Protein AF-0000000080279616 (afdb_homodimer)

Radius of gyration: 19.41 Å; Cα contacts (8 Å, |Δi|>4): 690; chains: 2; bounding box: 42×59×52 Å

Organism: Amycolatopsis orientalis (NCBI:txid31958)

Foldseek 3Di:
DDEAAPDDLVDDDQLQVVLVRQLRHCLQVVNLVSNLVLADQFAWEPVAQADDPLHNHNPTQTGSVSVSVSCVVPSNQWDGKYWHFDDWDDDDQKIKTWTWIWTAGPPQKIWIWTWIWMFGADPVSHTRYIYIDTDPVVRVVRIDGHDD/DDEAAPDDLVDDDQLQVVLVRQLRHCLQVVNLVSNLVLADQFAWEPVAQADDPLHNHNPTQTGSVSVSVSCVVPSNQWDGKYWHFDDWDDDDQKIKTWTWIWTAGPPQKIWIWTWIWMFGADPVSHTRYIYIDTDPVVRVVRIDGHDD

Secondary structure (DSSP, 8-state):
--EEESS-TTS---HHHHHHHHHHHHHHTT-HHHHHTTEEEEEEEESSSSSBTTBTTSS-EEHHHHHHHHHHHTGGG-SEEEEEEEEEEEETTEEEEEEEEEEEETTTEEEEEEEEEEEEE-TTS-EEEEEEE--HHHHHTT-EE---/--EEESS-TTS---HHHHHHHHHHHHHHHT-HHHHHTTEEEEEEEESSSSSBTTBTTSS-EEHHHHHHHHHHHTGGG-SEEEEEEEEEEEETTEEEEEEEEEEEETTTEEEEEEEEEEEEE-TTS-EEEEEEE--HHHHHTT-EE---

Structure (mmCIF, N/CA/C/O backbone):
data_AF-0000000080279616-model_v1
#
loop_
_entity.id
_entity.type
_entity.pdbx_description
1 polymer 'Ketosteroid isomerase'
#
loop_
_atom_site.group_PDB
_atom_site.id
_atom_site.type_symbol
_atom_site.label_atom_id
_atom_site.label_alt_id
_atom_site.label_comp_id
_atom_site.label_asym_id
_atom_site.label_entity_id
_atom_site.label_seq_id
_atom_site.pdbx_PDB_ins_code
_atom_site.Cartn_x
_atom_site.Cartn_y
_atom_site.Cartn_z
_atom_site.occupancy
_atom_site.B_iso_or_equiv
_atom_site.auth_seq_id
_atom_site.auth_comp_id
_atom_site.auth_asym_id
_atom_site.auth_atom_id
_atom_site.pdbx_PDB_model_num
ATOM 1 N N . MET A 1 1 ? -2.129 -25.562 3.787 1 62.12 1 MET A N 1
ATOM 2 C CA . MET A 1 1 ? -1.466 -24.656 2.855 1 62.12 1 MET A CA 1
ATOM 3 C C . MET A 1 1 ? -2.457 -23.656 2.271 1 62.12 1 MET A C 1
ATOM 5 O O . MET A 1 1 ? -3.432 -24.047 1.627 1 62.12 1 MET A O 1
ATOM 9 N N . GLY A 1 2 ? -2.502 -22.5 2.785 1 89.25 2 GLY A N 1
ATOM 10 C CA . GLY A 1 2 ? -3.789 -21.828 2.658 1 89.25 2 GLY A CA 1
ATOM 11 C C . GLY A 1 2 ? -3.682 -20.312 2.684 1 89.25 2 GLY A C 1
ATOM 12 O O . GLY A 1 2 ? -2.625 -19.766 2.379 1 89.25 2 GLY A O 1
ATOM 13 N N . VAL A 1 3 ? -4.715 -19.797 2.52 1 97.88 3 VAL A N 1
ATOM 14 C CA . VAL A 1 3 ? -4.973 -18.359 2.65 1 97.88 3 VAL A CA 1
ATOM 15 C C . VAL A 1 3 ? -5.492 -18.062 4.055 1 97.88 3 VAL A C 1
ATOM 17 O O . VAL A 1 3 ? -6.586 -18.5 4.426 1 97.88 3 VAL A O 1
ATOM 20 N N . ASP A 1 4 ? -4.621 -17.406 4.852 1 98.31 4 ASP A N 1
ATOM 21 C CA . ASP A 1 4 ? -4.988 -16.938 6.188 1 98.31 4 ASP A CA 1
ATOM 22 C C . ASP A 1 4 ? -5.137 -15.422 6.223 1 98.31 4 ASP A C 1
ATOM 24 O O . ASP A 1 4 ? -4.16 -14.695 6.039 1 98.31 4 ASP A O 1
ATOM 28 N N . VAL A 1 5 ? -6.348 -14.953 6.457 1 98.38 5 VAL A N 1
ATOM 29 C CA . VAL A 1 5 ? -6.586 -13.516 6.41 1 98.38 5 VAL A CA 1
ATOM 30 C C . VAL A 1 5 ? -7.121 -13.031 7.758 1 98.38 5 VAL A C 1
ATOM 32 O O . VAL A 1 5 ? -7.734 -13.797 8.5 1 98.38 5 VAL A O 1
ATOM 35 N N . CYS A 1 6 ? -6.949 -11.766 8.031 1 98.25 6 CYS A N 1
ATOM 36 C CA . CYS A 1 6 ? -7.316 -11.172 9.312 1 98.25 6 CYS A CA 1
ATOM 37 C C . CYS A 1 6 ? -8.797 -10.805 9.344 1 98.25 6 CYS A C 1
ATOM 39 O O . CYS A 1 6 ? -9.273 -10.188 10.297 1 98.25 6 CYS A O 1
ATOM 41 N N . TRP A 1 7 ? -9.57 -11.062 8.312 1 96.94 7 TRP A N 1
ATOM 42 C CA . TRP A 1 7 ? -11.008 -10.836 8.25 1 96.94 7 TRP A CA 1
ATOM 43 C C . TRP A 1 7 ? -11.758 -12.133 7.988 1 96.94 7 TRP A C 1
ATOM 45 O O . TRP A 1 7 ? -11.148 -13.172 7.719 1 96.94 7 TRP A O 1
ATOM 55 N N . ASP A 1 8 ? -13.016 -12.125 8.188 1 96.94 8 ASP A N 1
ATOM 56 C CA . ASP A 1 8 ? -13.859 -13.258 7.832 1 96.94 8 ASP A CA 1
ATOM 57 C C . ASP A 1 8 ? -14.344 -13.156 6.387 1 96.94 8 ASP A C 1
ATOM 59 O O . ASP A 1 8 ? -15.227 -12.352 6.078 1 96.94 8 ASP A O 1
ATOM 63 N N . PRO A 1 9 ? -13.742 -13.969 5.523 1 95.38 9 PRO A N 1
ATOM 64 C CA . PRO A 1 9 ? -14.086 -13.828 4.105 1 95.38 9 PRO A CA 1
ATOM 65 C C . PRO A 1 9 ? -15.523 -14.258 3.805 1 95.38 9 PRO A C 1
ATOM 67 O O . PRO A 1 9 ? -16.031 -14 2.711 1 95.38 9 PRO A O 1
ATOM 70 N N . ALA A 1 10 ? -16.156 -14.844 4.703 1 95.12 10 ALA A N 1
ATOM 71 C CA . ALA A 1 10 ? -17.516 -15.344 4.488 1 95.12 10 ALA A CA 1
ATOM 72 C C . ALA A 1 10 ? -18.547 -14.242 4.707 1 95.12 10 ALA A C 1
ATOM 74 O O . ALA A 1 10 ? -19.703 -14.391 4.328 1 95.12 10 ALA A O 1
ATOM 75 N N . VAL A 1 11 ? -18.172 -13.203 5.355 1 95.19 11 VAL A N 1
ATOM 76 C CA . VAL A 1 11 ? -19.078 -12.078 5.582 1 95.19 11 VAL A CA 1
ATOM 77 C C . VAL A 1 11 ? -18.891 -11.031 4.488 1 95.19 11 VAL A C 1
ATOM 79 O O . VAL A 1 11 ? -17.844 -10.984 3.834 1 95.19 11 VAL A O 1
ATOM 82 N N . THR A 1 12 ? -19.922 -10.234 4.293 1 94.69 12 THR A N 1
ATOM 83 C CA . THR A 1 12 ? -19.859 -9.227 3.238 1 94.69 12 THR A CA 1
ATOM 84 C C . THR A 1 12 ? -18.656 -8.305 3.436 1 94.69 12 THR A C 1
ATOM 86 O O . THR A 1 12 ? -18.5 -7.719 4.508 1 94.69 12 THR A O 1
ATOM 89 N N . GLN A 1 13 ? -17.828 -8.25 2.393 1 96.38 13 GLN A N 1
ATOM 90 C CA . GLN A 1 13 ? -16.625 -7.43 2.412 1 96.38 13 GLN A CA 1
ATOM 91 C C . GLN A 1 13 ? -16.656 -6.383 1.304 1 96.38 13 GLN A C 1
ATOM 93 O O . GLN A 1 13 ? -17.391 -6.523 0.325 1 96.38 13 GLN A O 1
ATOM 98 N N . PRO A 1 14 ? -15.852 -5.332 1.549 1 96.44 14 PRO A N 1
ATOM 99 C CA . PRO A 1 14 ? -15.664 -4.449 0.395 1 96.44 14 PRO A CA 1
ATOM 100 C C . PRO A 1 14 ? -15.242 -5.207 -0.863 1 96.44 14 PRO A C 1
ATOM 102 O O . PRO A 1 14 ? -14.477 -6.172 -0.782 1 96.44 14 PRO A O 1
ATOM 105 N N . PRO A 1 15 ? -15.68 -4.816 -2.006 1 97.5 15 PRO A N 1
ATOM 106 C CA . PRO A 1 15 ? -15.438 -5.57 -3.238 1 97.5 15 PRO A CA 1
ATOM 107 C C . PRO A 1 15 ? -13.961 -5.824 -3.494 1 97.5 15 PRO A C 1
ATOM 109 O O . PRO A 1 15 ? -13.578 -6.922 -3.908 1 97.5 15 PRO A O 1
ATOM 112 N N . ALA A 1 16 ? -13.133 -4.852 -3.256 1 98.5 16 ALA A N 1
ATOM 113 C CA . ALA A 1 16 ? -11.703 -5.023 -3.512 1 98.5 16 ALA A CA 1
ATOM 114 C C . ALA A 1 16 ? -11.109 -6.086 -2.59 1 98.5 16 ALA A C 1
ATOM 116 O O . ALA A 1 16 ? -10.242 -6.859 -3.006 1 98.5 16 ALA A O 1
ATOM 117 N N . ARG A 1 17 ? -11.5 -6.094 -1.314 1 98.38 17 ARG A N 1
ATOM 118 C CA . ARG A 1 17 ? -11.023 -7.105 -0.379 1 98.38 17 ARG A CA 1
ATOM 119 C C . ARG A 1 17 ? -11.5 -8.492 -0.785 1 98.38 17 ARG A C 1
ATOM 121 O O . ARG A 1 17 ? -10.75 -9.469 -0.669 1 98.38 17 ARG A O 1
ATOM 128 N N . GLN A 1 18 ? -12.672 -8.57 -1.249 1 97.69 18 GLN A N 1
ATOM 129 C CA . GLN A 1 18 ? -13.195 -9.844 -1.73 1 97.69 18 GLN A CA 1
ATOM 130 C C . GLN A 1 18 ? -12.422 -10.328 -2.953 1 97.69 18 GLN A C 1
ATOM 132 O O . GLN A 1 18 ? -12.094 -11.516 -3.055 1 97.69 18 GLN A O 1
ATOM 137 N N . ALA A 1 19 ? -12.195 -9.438 -3.859 1 98.44 19 ALA A N 1
ATOM 138 C CA . ALA A 1 19 ? -11.422 -9.789 -5.051 1 98.44 19 ALA A CA 1
ATOM 139 C C . ALA A 1 19 ? -10.023 -10.266 -4.676 1 98.44 19 ALA A C 1
ATOM 141 O O . ALA A 1 19 ? -9.516 -11.227 -5.258 1 98.44 19 ALA A O 1
ATOM 142 N N . ALA A 1 20 ? -9.406 -9.594 -3.738 1 98.69 20 ALA A N 1
ATOM 143 C CA . ALA A 1 20 ? -8.078 -10 -3.271 1 98.69 20 ALA A CA 1
ATOM 144 C C . ALA A 1 20 ? -8.102 -11.422 -2.717 1 98.69 20 ALA A C 1
ATOM 146 O O . ALA A 1 20 ? -7.227 -12.227 -3.025 1 98.69 20 ALA A O 1
ATOM 147 N N . TYR A 1 21 ? -9.102 -11.703 -1.92 1 98.69 21 TYR A N 1
ATOM 148 C CA . TYR A 1 21 ? -9.234 -13.039 -1.343 1 98.69 21 TYR A CA 1
ATOM 149 C C . TYR A 1 21 ? -9.383 -14.086 -2.434 1 98.69 21 TYR A C 1
ATOM 151 O O . TYR A 1 21 ? -8.734 -15.133 -2.387 1 98.69 21 TYR A O 1
ATOM 159 N N . ARG A 1 22 ? -10.203 -13.805 -3.387 1 98.25 22 ARG A N 1
ATOM 160 C CA . ARG A 1 22 ? -10.391 -14.742 -4.492 1 98.25 22 ARG A CA 1
ATOM 161 C C . ARG A 1 22 ? -9.102 -14.938 -5.273 1 98.25 22 ARG A C 1
ATOM 163 O O . ARG A 1 22 ? -8.805 -16.047 -5.73 1 98.25 22 ARG A O 1
ATOM 170 N N . SER A 1 23 ? -8.375 -13.891 -5.434 1 98.81 23 SER A N 1
ATOM 171 C CA . SER A 1 23 ? -7.102 -13.969 -6.133 1 98.81 23 SER A CA 1
ATOM 172 C C . SER A 1 23 ? -6.125 -14.883 -5.406 1 98.81 23 SER A C 1
ATOM 174 O O . SER A 1 23 ? -5.559 -15.805 -6.012 1 98.81 23 SER A O 1
ATOM 176 N N . MET A 1 24 ? -5.961 -14.633 -4.141 1 98.81 24 MET A N 1
ATOM 177 C CA . MET A 1 24 ? -5.043 -15.445 -3.348 1 98.81 24 MET A CA 1
ATOM 178 C C . MET A 1 24 ? -5.484 -16.906 -3.33 1 98.81 24 MET A C 1
ATOM 180 O O . MET A 1 24 ? -4.652 -17.812 -3.406 1 98.81 24 MET A O 1
ATOM 184 N N . THR A 1 25 ? -6.77 -17.125 -3.279 1 98.62 25 THR A N 1
ATOM 185 C CA . THR A 1 25 ? -7.316 -18.484 -3.244 1 98.62 25 THR A CA 1
ATOM 186 C C . THR A 1 25 ? -7.043 -19.219 -4.559 1 98.62 25 THR A C 1
ATOM 188 O O . THR A 1 25 ? -6.637 -20.375 -4.555 1 98.62 25 THR A O 1
ATOM 191 N N . ALA A 1 26 ? -7.254 -18.547 -5.652 1 98.62 26 ALA A N 1
ATOM 192 C CA . ALA A 1 26 ? -6.996 -19.156 -6.957 1 98.62 26 ALA A CA 1
ATOM 193 C C . ALA A 1 26 ? -5.523 -19.5 -7.113 1 98.62 26 ALA A C 1
ATOM 195 O O . ALA A 1 26 ? -5.188 -20.578 -7.633 1 98.62 26 ALA A O 1
ATOM 196 N N . VAL A 1 27 ? -4.621 -18.672 -6.695 1 98.69 27 VAL A N 1
ATOM 197 C CA . VAL A 1 27 ? -3.186 -18.906 -6.773 1 98.69 27 VAL A CA 1
ATOM 198 C C . VAL A 1 27 ? -2.816 -20.125 -5.922 1 98.69 27 VAL A C 1
ATOM 200 O O . VAL A 1 27 ? -2.074 -21 -6.367 1 98.69 27 VAL A O 1
ATOM 203 N N . THR A 1 28 ? -3.324 -20.156 -4.727 1 98.25 28 THR A N 1
ATOM 204 C CA . THR A 1 28 ? -3.029 -21.25 -3.807 1 98.25 28 THR A CA 1
ATOM 205 C C . THR A 1 28 ? -3.525 -22.578 -4.367 1 98.25 28 THR A C 1
ATOM 207 O O . THR A 1 28 ? -2.891 -23.625 -4.172 1 98.25 28 THR A O 1
ATOM 210 N N . ALA A 1 29 ? -4.609 -22.516 -5.098 1 97.5 29 ALA A N 1
ATOM 211 C CA . ALA A 1 29 ? -5.191 -23.703 -5.703 1 97.5 29 ALA A CA 1
ATOM 212 C C . ALA A 1 29 ? -4.457 -24.094 -6.984 1 97.5 29 ALA A C 1
ATOM 214 O O . ALA A 1 29 ? -4.715 -25.141 -7.566 1 97.5 29 ALA A O 1
ATOM 215 N N . GLY A 1 30 ? -3.645 -23.234 -7.445 1 97.38 30 GLY A N 1
ATOM 216 C CA . GLY A 1 30 ? -2.971 -23.453 -8.719 1 97.38 30 GLY A CA 1
ATOM 217 C C . GLY A 1 30 ? -3.906 -23.375 -9.906 1 97.38 30 GLY A C 1
ATOM 218 O O . GLY A 1 30 ? -3.689 -24.031 -10.922 1 97.38 30 GLY A O 1
ATOM 219 N N . ASP A 1 31 ? -4.934 -22.625 -9.781 1 98 31 ASP A N 1
ATOM 220 C CA . ASP A 1 31 ? -5.969 -22.531 -10.805 1 98 31 ASP A CA 1
ATOM 221 C C . ASP A 1 31 ? -5.785 -21.281 -11.664 1 98 31 ASP A C 1
ATOM 223 O O . ASP A 1 31 ? -6.43 -20.266 -11.422 1 98 31 ASP A O 1
ATOM 227 N N . LYS A 1 32 ? -5.031 -21.438 -12.719 1 98.62 32 LYS A N 1
ATOM 228 C CA . LYS A 1 32 ? -4.707 -20.297 -13.586 1 98.62 32 LYS A CA 1
ATOM 229 C C . LYS A 1 32 ? -5.961 -19.719 -14.219 1 98.62 32 LYS A C 1
ATOM 231 O O . LYS A 1 32 ? -6.117 -18.5 -14.281 1 98.62 32 LYS A O 1
ATOM 236 N N . THR A 1 33 ? -6.809 -20.547 -14.688 1 98.69 33 THR A N 1
ATOM 237 C CA . THR A 1 33 ? -8.016 -20.078 -15.359 1 98.69 33 THR A CA 1
ATOM 238 C C . THR A 1 33 ? -8.867 -19.234 -14.43 1 98.69 33 THR A C 1
ATOM 240 O O . THR A 1 33 ? -9.258 -18.109 -14.789 1 98.69 33 THR A O 1
ATOM 243 N N . ALA A 1 34 ? -9.109 -19.734 -13.273 1 98.56 34 ALA A N 1
ATOM 244 C CA . ALA A 1 34 ? -9.898 -18.984 -12.297 1 98.56 34 ALA A CA 1
ATOM 245 C C . ALA A 1 34 ? -9.227 -17.656 -11.961 1 98.56 34 ALA A C 1
ATOM 247 O O . ALA A 1 34 ? -9.906 -16.641 -11.789 1 98.56 34 ALA A O 1
ATOM 248 N N . TRP A 1 35 ? -7.895 -17.672 -11.844 1 98.75 35 TRP A N 1
ATOM 249 C CA . TRP A 1 35 ? -7.172 -16.453 -11.508 1 98.75 35 TRP A CA 1
ATOM 250 C C . TRP A 1 35 ? -7.305 -15.414 -12.625 1 98.75 35 TRP A C 1
ATOM 252 O O . TRP A 1 35 ? -7.605 -14.242 -12.359 1 98.75 35 TRP A O 1
ATOM 262 N N . LEU A 1 36 ? -7.137 -15.844 -13.867 1 98.81 36 LEU A N 1
ATOM 263 C CA . LEU A 1 36 ? -7.195 -14.93 -15.008 1 98.81 36 LEU A CA 1
ATOM 264 C C . LEU A 1 36 ? -8.586 -14.328 -15.141 1 98.81 36 LEU A C 1
ATOM 266 O O . LEU A 1 36 ? -8.727 -13.156 -15.508 1 98.81 36 LEU A O 1
ATOM 270 N N . GLU A 1 37 ? -9.586 -15.031 -14.812 1 98.5 37 GLU A N 1
ATOM 271 C CA . GLU A 1 37 ? -10.969 -14.602 -14.969 1 98.5 37 GLU A CA 1
ATOM 272 C C . GLU A 1 37 ? -11.312 -13.477 -13.992 1 98.5 37 GLU A C 1
ATOM 274 O O . GLU A 1 37 ? -12.312 -12.781 -14.164 1 98.5 37 GLU A O 1
ATOM 279 N N . LEU A 1 38 ? -10.523 -13.273 -13.008 1 98.81 38 LEU A N 1
ATOM 280 C CA . LEU A 1 38 ? -10.773 -12.227 -12.031 1 98.81 38 LEU A CA 1
ATOM 281 C C . LEU A 1 38 ? -10.375 -10.859 -12.586 1 98.81 38 LEU A C 1
ATOM 283 O O . LEU A 1 38 ? -10.758 -9.828 -12.039 1 98.81 38 LEU A O 1
ATOM 287 N N . PHE A 1 39 ? -9.594 -10.836 -13.664 1 98.88 39 PHE A N 1
ATOM 288 C CA . PHE A 1 39 ? -9.008 -9.594 -14.148 1 98.88 39 PHE A CA 1
ATOM 289 C C . PHE A 1 39 ? -9.797 -9.039 -15.328 1 98.88 39 PHE A C 1
ATOM 291 O O . PHE A 1 39 ? -10.258 -9.797 -16.172 1 98.88 39 PHE A O 1
ATOM 298 N N . ALA A 1 40 ? -9.883 -7.707 -15.336 1 98.75 40 ALA A N 1
ATOM 299 C CA . ALA A 1 40 ? -10.383 -7.02 -16.516 1 98.75 40 ALA A CA 1
ATOM 300 C C . ALA A 1 40 ? -9.445 -7.242 -17.703 1 98.75 40 ALA A C 1
ATOM 302 O O . ALA A 1 40 ? -8.266 -7.559 -17.531 1 98.75 40 ALA A O 1
ATOM 303 N N . GLY A 1 41 ? -9.945 -7.059 -18.906 1 97.81 41 GLY A N 1
ATOM 304 C CA . GLY A 1 41 ? -9.18 -7.32 -20.125 1 97.81 41 GLY A CA 1
ATOM 305 C C . GLY A 1 41 ? -7.961 -6.434 -20.266 1 97.81 41 GLY A C 1
ATOM 306 O O . GLY A 1 41 ? -6.988 -6.809 -20.922 1 97.81 41 GLY A O 1
ATOM 307 N N . ASP A 1 42 ? -7.996 -5.273 -19.672 1 97.62 42 ASP A N 1
ATOM 308 C CA . ASP A 1 42 ? -6.887 -4.336 -19.781 1 97.62 42 ASP A CA 1
ATOM 309 C C . ASP A 1 42 ? -6.176 -4.172 -18.438 1 97.62 42 ASP A C 1
ATOM 311 O O . ASP A 1 42 ? -5.547 -3.143 -18.188 1 97.62 42 ASP A O 1
ATOM 315 N N . ALA A 1 43 ? -6.371 -5.133 -17.531 1 98.81 43 ALA A N 1
ATOM 316 C CA . ALA A 1 43 ? -5.773 -5.062 -16.203 1 98.81 43 ALA A CA 1
ATOM 317 C C . ALA A 1 43 ? -4.25 -5.098 -16.281 1 98.81 43 ALA A C 1
ATOM 319 O O . ALA A 1 43 ? -3.684 -5.547 -17.281 1 98.81 43 ALA A O 1
ATOM 320 N N . VAL A 1 44 ? -3.584 -4.578 -15.273 1 98.81 44 VAL A N 1
ATOM 321 C CA . VAL A 1 44 ? -2.127 -4.586 -15.172 1 98.81 44 VAL A CA 1
ATOM 322 C C . VAL A 1 44 ? -1.706 -5.188 -13.828 1 98.81 44 VAL A C 1
ATOM 324 O O . VAL A 1 44 ? -2.26 -4.844 -12.781 1 98.81 44 VAL A O 1
ATOM 327 N N . VAL A 1 45 ? -0.748 -6.082 -13.875 1 98.88 45 VAL A N 1
ATOM 328 C CA . VAL A 1 45 ? -0.15 -6.672 -12.68 1 98.88 45 VAL A CA 1
ATOM 329 C C . VAL A 1 45 ? 1.308 -6.234 -12.562 1 98.88 45 VAL A C 1
ATOM 331 O O . VAL A 1 45 ? 2.08 -6.355 -13.516 1 98.88 45 VAL A O 1
ATOM 334 N N . GLU A 1 46 ? 1.655 -5.656 -11.492 1 98.81 46 GLU A N 1
ATOM 335 C CA . GLU A 1 46 ? 3.029 -5.324 -11.125 1 98.81 46 GLU A CA 1
ATOM 336 C C . GLU A 1 46 ? 3.463 -6.062 -9.867 1 98.81 46 GLU A C 1
ATOM 338 O O . GLU A 1 46 ? 3.037 -5.719 -8.758 1 98.81 46 GLU A O 1
ATOM 343 N N . ASP A 1 47 ? 4.352 -7.09 -10.062 1 98.25 47 ASP A N 1
ATOM 344 C CA . ASP A 1 47 ? 4.738 -7.945 -8.945 1 98.25 47 ASP A CA 1
ATOM 345 C C . ASP A 1 47 ? 6.188 -8.406 -9.086 1 98.25 47 ASP A C 1
ATOM 347 O O . ASP A 1 47 ? 6.465 -9.422 -9.734 1 98.25 47 ASP A O 1
ATOM 351 N N . PRO A 1 48 ? 7.133 -7.668 -8.375 1 98.06 48 PRO A N 1
ATOM 352 C CA . PRO A 1 48 ? 6.895 -6.434 -7.621 1 98.06 48 PRO A CA 1
ATOM 353 C C . PRO A 1 48 ? 6.738 -5.211 -8.523 1 98.06 48 PRO A C 1
ATOM 355 O O . PRO A 1 48 ? 6.973 -5.301 -9.734 1 98.06 48 PRO A O 1
ATOM 358 N N . VAL A 1 49 ? 6.273 -4.117 -7.945 1 98.56 49 VAL A N 1
ATOM 359 C CA . VAL A 1 49 ? 6.262 -2.822 -8.617 1 98.56 49 VAL A CA 1
ATOM 360 C C . VAL A 1 49 ? 7.672 -2.457 -9.062 1 98.56 49 VAL A C 1
ATOM 362 O O . VAL A 1 49 ? 8.633 -2.621 -8.305 1 98.56 49 VAL A O 1
ATOM 365 N N . GLY A 1 50 ? 7.762 -1.999 -10.297 1 97.25 50 GLY A N 1
ATOM 366 C CA . GLY A 1 50 ? 9.047 -1.579 -10.828 1 97.25 50 GLY A CA 1
ATOM 367 C C . GLY A 1 50 ? 9.828 -2.713 -11.469 1 97.25 50 GLY A C 1
ATOM 368 O O . GLY A 1 50 ? 9.273 -3.785 -11.727 1 97.25 50 GLY A O 1
ATOM 369 N N . ARG A 1 51 ? 11.102 -2.457 -11.852 1 95.56 51 ARG A N 1
ATOM 370 C CA . ARG A 1 51 ? 11.977 -3.451 -12.477 1 95.56 51 ARG A CA 1
ATOM 371 C C . ARG A 1 51 ? 12.336 -4.555 -11.492 1 95.56 51 ARG A C 1
ATOM 373 O O . ARG A 1 51 ? 12.602 -4.285 -10.32 1 95.56 51 ARG A O 1
ATOM 380 N N . SER A 1 52 ? 12.289 -5.758 -11.938 1 93.62 52 SER A N 1
ATOM 381 C CA . SER A 1 52 ? 12.703 -6.945 -11.203 1 93.62 52 SER A CA 1
ATOM 382 C C . SER A 1 52 ? 13.039 -8.094 -12.141 1 93.62 52 SER A C 1
ATOM 384 O O . SER A 1 52 ? 12.906 -7.965 -13.359 1 93.62 52 SER A O 1
ATOM 386 N N . MET A 1 53 ? 13.453 -9.195 -11.555 1 90.5 53 MET A N 1
ATOM 387 C CA . MET A 1 53 ? 13.703 -10.398 -12.352 1 90.5 53 MET A CA 1
ATOM 388 C C . MET A 1 53 ? 12.414 -10.906 -12.984 1 90.5 53 MET A C 1
ATOM 390 O O . MET A 1 53 ? 12.453 -11.664 -13.953 1 90.5 53 MET A O 1
ATOM 394 N N . PHE A 1 54 ? 11.258 -10.414 -12.453 1 92.44 54 PHE A N 1
ATOM 395 C CA . PHE A 1 54 ? 9.961 -10.875 -12.953 1 92.44 54 PHE A CA 1
ATOM 396 C C . PHE A 1 54 ? 9.398 -9.914 -13.984 1 92.44 54 PHE A C 1
ATOM 398 O O . PHE A 1 54 ? 8.422 -10.227 -14.664 1 92.44 54 PHE A O 1
ATOM 405 N N . ASP A 1 55 ? 9.977 -8.758 -14.039 1 94.62 55 ASP A N 1
ATOM 406 C CA . ASP A 1 55 ? 9.578 -7.684 -14.945 1 94.62 55 ASP A CA 1
ATOM 407 C C . ASP A 1 55 ? 10.773 -6.801 -15.297 1 94.62 55 ASP A C 1
ATOM 409 O O . ASP A 1 55 ? 10.945 -5.719 -14.727 1 94.62 55 ASP A O 1
ATOM 413 N N . GLU A 1 56 ? 11.5 -7.16 -16.234 1 93.81 56 GLU A N 1
ATOM 414 C CA . GLU A 1 56 ? 12.789 -6.559 -16.547 1 93.81 56 GLU A CA 1
ATOM 415 C C . GLU A 1 56 ? 12.633 -5.109 -17 1 93.81 56 GLU A C 1
ATOM 417 O O . GLU A 1 56 ? 13.523 -4.285 -16.781 1 93.81 56 GLU A O 1
ATOM 422 N N . GLU A 1 57 ? 11.508 -4.832 -17.562 1 94.75 57 GLU A N 1
ATOM 423 C CA . GLU A 1 57 ? 11.297 -3.475 -18.062 1 94.75 57 GLU A CA 1
ATOM 424 C C . GLU A 1 57 ? 10.578 -2.621 -17.016 1 94.75 57 GLU A C 1
ATOM 426 O O . GLU A 1 57 ? 10.516 -1.396 -17.141 1 94.75 57 GLU A O 1
ATOM 431 N N . GLY A 1 58 ? 9.992 -3.262 -16.062 1 96.19 58 GLY A N 1
ATOM 432 C CA . GLY A 1 58 ? 9.289 -2.559 -15 1 96.19 58 GLY A CA 1
ATOM 433 C C . GLY A 1 58 ? 8.008 -1.903 -15.461 1 96.19 58 GLY A C 1
ATOM 434 O O . GLY A 1 58 ? 7.582 -0.889 -14.898 1 96.19 58 GLY A O 1
ATOM 435 N N . LYS A 1 59 ? 7.426 -2.414 -16.484 1 96.12 59 LYS A N 1
ATOM 436 C CA . LYS A 1 59 ? 6.242 -1.787 -17.062 1 96.12 59 LYS A CA 1
ATOM 437 C C . LYS A 1 59 ? 4.969 -2.504 -16.625 1 96.12 59 LYS A C 1
ATOM 439 O O . LYS A 1 59 ? 3.861 -2.064 -16.938 1 96.12 59 LYS A O 1
ATOM 444 N N . GLY A 1 60 ? 5.117 -3.588 -15.945 1 98.44 60 GLY A N 1
ATOM 445 C CA . GLY A 1 60 ? 3.967 -4.379 -15.547 1 98.44 60 GLY A CA 1
ATOM 446 C C . GLY A 1 60 ? 3.527 -5.371 -16.609 1 98.44 60 GLY A C 1
ATOM 447 O O . GLY A 1 60 ? 4.055 -5.371 -17.719 1 98.44 60 GLY A O 1
ATOM 448 N N . HIS A 1 61 ? 2.686 -6.281 -16.188 1 98.75 61 HIS A N 1
ATOM 449 C CA . HIS A 1 61 ? 2.076 -7.277 -17.078 1 98.75 61 HIS A CA 1
ATOM 450 C C . HIS A 1 61 ? 0.666 -6.867 -17.469 1 98.75 61 HIS A C 1
ATOM 452 O O . HIS A 1 61 ? -0.246 -6.859 -16.641 1 98.75 61 HIS A O 1
ATOM 458 N N . HIS A 1 62 ? 0.49 -6.641 -18.766 1 98.62 62 HIS A N 1
ATOM 459 C CA . HIS A 1 62 ? -0.717 -5.969 -19.234 1 98.62 62 HIS A CA 1
ATOM 460 C C . HIS A 1 62 ? -1.665 -6.949 -19.922 1 98.62 62 HIS A C 1
ATOM 462 O O . HIS A 1 62 ? -1.247 -7.727 -20.781 1 98.62 62 HIS A O 1
ATOM 468 N N . GLY A 1 63 ? -2.898 -6.836 -19.547 1 98.5 63 GLY A N 1
ATOM 469 C CA . GLY A 1 63 ? -3.928 -7.641 -20.188 1 98.5 63 GLY A CA 1
ATOM 470 C C . GLY A 1 63 ? -3.811 -9.117 -19.875 1 98.5 63 GLY A C 1
ATOM 471 O O . GLY A 1 63 ? -2.875 -9.547 -19.203 1 98.5 63 GLY A O 1
ATOM 472 N N . HIS A 1 64 ? -4.785 -9.875 -20.375 1 98.38 64 HIS A N 1
ATOM 473 C CA . HIS A 1 64 ? -4.84 -11.305 -20.078 1 98.38 64 HIS A CA 1
ATOM 474 C C . HIS A 1 64 ? -3.598 -12.023 -20.594 1 98.38 64 HIS A C 1
ATOM 476 O O . HIS A 1 64 ? -3.062 -12.906 -19.938 1 98.38 64 HIS A O 1
ATOM 482 N N . ASP A 1 65 ? -3.15 -11.594 -21.734 1 98.31 65 ASP A N 1
ATOM 483 C CA . ASP A 1 65 ? -1.967 -12.25 -22.281 1 98.31 65 ASP A CA 1
ATOM 484 C C . ASP A 1 65 ? -0.746 -12.016 -21.391 1 98.31 65 ASP A C 1
ATOM 486 O O . ASP A 1 65 ? -0.014 -12.953 -21.078 1 98.31 65 ASP A O 1
ATOM 490 N N . GLY A 1 66 ? -0.505 -10.727 -21.047 1 98.44 66 GLY A N 1
ATOM 491 C CA . GLY A 1 66 ? 0.618 -10.414 -20.172 1 98.44 66 GLY A CA 1
ATOM 492 C C . GLY A 1 66 ? 0.524 -11.078 -18.812 1 98.44 66 GLY A C 1
ATOM 493 O O . GLY A 1 66 ? 1.516 -11.602 -18.312 1 98.44 66 GLY A O 1
ATOM 494 N N . ILE A 1 67 ? -0.617 -11.078 -18.266 1 98.81 67 ILE A N 1
ATOM 495 C CA . ILE A 1 67 ? -0.829 -11.648 -16.938 1 98.81 67 ILE A CA 1
ATOM 496 C C . ILE A 1 67 ? -0.698 -13.172 -17.016 1 98.81 67 ILE A C 1
ATOM 498 O O . ILE A 1 67 ? -0.128 -13.789 -16.109 1 98.81 67 ILE A O 1
ATOM 502 N N . SER A 1 68 ? -1.197 -13.758 -18.078 1 98.75 68 SER A N 1
ATOM 503 C CA . SER A 1 68 ? -1.027 -15.195 -18.312 1 98.75 68 SER A CA 1
ATOM 504 C C . SER A 1 68 ? 0.448 -15.562 -18.406 1 98.75 68 SER A C 1
ATOM 506 O O . SER A 1 68 ? 0.881 -16.562 -17.812 1 98.75 68 SER A O 1
ATOM 508 N N . ALA A 1 69 ? 1.16 -14.812 -19.156 1 98.38 69 ALA A N 1
ATOM 509 C CA . ALA A 1 69 ? 2.594 -15.07 -19.281 1 98.38 69 ALA A CA 1
ATOM 510 C C . ALA A 1 69 ? 3.293 -14.961 -17.922 1 98.38 69 ALA A C 1
ATOM 512 O O . ALA A 1 69 ? 4.191 -15.742 -17.625 1 98.38 69 ALA A O 1
ATOM 513 N N . PHE A 1 70 ? 2.914 -14 -17.172 1 98.5 70 PHE A N 1
ATOM 514 C CA . PHE A 1 70 ? 3.451 -13.844 -15.828 1 98.5 70 PHE A CA 1
ATOM 515 C C . PHE A 1 70 ? 3.166 -15.086 -14.992 1 98.5 70 PHE A C 1
ATOM 517 O O . PHE A 1 70 ? 4.047 -15.578 -14.289 1 98.5 70 PHE A O 1
ATOM 524 N N . TRP A 1 71 ? 1.967 -15.539 -15.008 1 98.62 71 TRP A N 1
ATOM 525 C CA . TRP A 1 71 ? 1.635 -16.781 -14.312 1 98.62 71 TRP A CA 1
ATOM 526 C C . TRP A 1 71 ? 2.588 -17.906 -14.711 1 98.62 71 TRP A C 1
ATOM 528 O O . TRP A 1 71 ? 3.17 -18.562 -13.844 1 98.62 71 TRP A O 1
ATOM 538 N N . ASP A 1 72 ? 2.768 -18.109 -15.992 1 98.38 72 ASP A N 1
ATOM 539 C CA . ASP A 1 72 ? 3.557 -19.219 -16.5 1 98.38 72 ASP A CA 1
ATOM 540 C C . ASP A 1 72 ? 5.012 -19.109 -16.047 1 98.38 72 ASP A C 1
ATOM 542 O O . ASP A 1 72 ? 5.641 -20.125 -15.703 1 98.38 72 ASP A O 1
ATOM 546 N N . LYS A 1 73 ? 5.496 -17.922 -15.984 1 96.81 73 LYS A N 1
ATOM 547 C CA . LYS A 1 73 ? 6.918 -17.719 -15.734 1 96.81 73 LYS A CA 1
ATOM 548 C C . LYS A 1 73 ? 7.203 -17.625 -14.242 1 96.81 73 LYS A C 1
ATOM 550 O O . LYS A 1 73 ? 8.352 -17.797 -13.812 1 96.81 73 LYS A O 1
ATOM 555 N N . THR A 1 74 ? 6.25 -17.312 -13.477 1 97.06 74 THR A N 1
ATOM 556 C CA . THR A 1 74 ? 6.5 -17 -12.07 1 97.06 74 THR A CA 1
ATOM 557 C C . THR A 1 74 ? 5.629 -17.875 -11.164 1 97.06 74 THR A C 1
ATOM 559 O O . THR A 1 74 ? 6.105 -18.859 -10.586 1 97.06 74 THR A O 1
ATOM 562 N N . ILE A 1 75 ? 4.328 -17.672 -11.188 1 97.62 75 ILE A N 1
ATOM 563 C CA . ILE A 1 75 ? 3.404 -18.328 -10.273 1 97.62 75 ILE A CA 1
ATOM 564 C C . ILE A 1 75 ? 3.395 -19.828 -10.547 1 97.62 75 ILE A C 1
ATOM 566 O O . ILE A 1 75 ? 3.432 -20.625 -9.617 1 97.62 75 ILE A O 1
ATOM 570 N N . GLY A 1 76 ? 3.379 -20.188 -11.766 1 96.94 76 GLY A N 1
ATOM 571 C CA . GLY A 1 76 ? 3.316 -21.594 -12.164 1 96.94 76 GLY A CA 1
ATOM 572 C C . GLY A 1 76 ? 4.566 -22.375 -11.797 1 96.94 76 GLY A C 1
ATOM 573 O O . GLY A 1 76 ? 4.562 -23.609 -11.82 1 96.94 76 GLY A O 1
ATOM 574 N N . CYS A 1 77 ? 5.617 -21.688 -11.461 1 95.69 77 CYS A N 1
ATOM 575 C CA . CYS A 1 77 ? 6.887 -22.328 -11.148 1 95.69 77 CYS A CA 1
ATOM 576 C C . CYS A 1 77 ? 7.004 -22.625 -9.656 1 95.69 77 CYS A C 1
ATOM 578 O O . CYS A 1 77 ? 7.918 -23.328 -9.227 1 95.69 77 CYS A O 1
ATOM 580 N N . VAL A 1 78 ? 6.148 -22.125 -8.875 1 96.62 78 VAL A N 1
ATOM 581 C CA . VAL A 1 78 ? 6.145 -22.297 -7.43 1 96.62 78 VAL A CA 1
ATOM 582 C C . VAL A 1 78 ? 5.32 -23.531 -7.051 1 96.62 78 VAL A C 1
ATOM 584 O O . VAL A 1 78 ? 4.238 -23.75 -7.605 1 96.62 78 VAL A O 1
ATOM 587 N N . GLU A 1 79 ? 5.793 -24.297 -6.133 1 95.69 79 GLU A N 1
ATOM 588 C CA . GLU A 1 79 ? 5.145 -25.547 -5.758 1 95.69 79 GLU A CA 1
ATOM 589 C C . GLU A 1 79 ? 3.967 -25.312 -4.82 1 95.69 79 GLU A C 1
ATOM 591 O O . GLU A 1 79 ? 2.936 -25.969 -4.93 1 95.69 79 GLU A O 1
ATOM 596 N N . ARG A 1 80 ? 4.25 -24.422 -3.906 1 95.94 80 ARG A N 1
ATOM 597 C CA . ARG A 1 80 ? 3.205 -24.141 -2.928 1 95.94 80 ARG A CA 1
ATOM 598 C C . ARG A 1 80 ? 3.24 -22.688 -2.494 1 95.94 80 ARG A C 1
ATOM 600 O O . ARG A 1 80 ? 4.316 -22.109 -2.287 1 95.94 80 ARG A O 1
ATOM 607 N N . PHE A 1 81 ? 2.055 -22.156 -2.365 1 97.88 81 PHE A N 1
ATOM 608 C CA . PHE A 1 81 ? 1.886 -20.828 -1.816 1 97.88 81 PHE A CA 1
ATOM 609 C C . PHE A 1 81 ? 1.144 -20.875 -0.486 1 97.88 81 PHE A C 1
ATOM 611 O O . PHE A 1 81 ? 0.19 -21.641 -0.33 1 97.88 81 PHE A O 1
ATOM 618 N N . GLN A 1 82 ? 1.571 -20.078 0.401 1 98.19 82 GLN A N 1
ATOM 619 C CA . GLN A 1 82 ? 0.804 -19.734 1.594 1 98.19 82 GLN A CA 1
ATOM 620 C C . GLN A 1 82 ? 0.742 -18.219 1.79 1 98.19 82 GLN A C 1
ATOM 622 O O . GLN A 1 82 ? 1.778 -17.547 1.869 1 98.19 82 GLN A O 1
ATOM 627 N N . PHE A 1 83 ? -0.488 -17.719 1.817 1 98.75 83 PHE A N 1
ATOM 628 C CA . PHE A 1 83 ? -0.696 -16.297 2.084 1 98.75 83 PHE A CA 1
ATOM 629 C C . PHE A 1 83 ? -1.125 -16.078 3.529 1 98.75 83 PHE A C 1
ATOM 631 O O . PHE A 1 83 ? -2.053 -16.719 4.016 1 98.75 83 PHE A O 1
ATOM 638 N N . THR A 1 84 ? -0.433 -15.211 4.238 1 98.81 84 THR A N 1
ATOM 639 C CA . THR A 1 84 ? -0.822 -14.742 5.562 1 98.81 84 THR A CA 1
ATOM 640 C C . THR A 1 84 ? -0.984 -13.227 5.578 1 98.81 84 THR A C 1
ATOM 642 O O . THR A 1 84 ? 0.005 -12.492 5.531 1 98.81 84 THR A O 1
ATOM 645 N N . ILE A 1 85 ? -2.244 -12.789 5.602 1 98.88 85 ILE A N 1
ATOM 646 C CA . ILE A 1 85 ? -2.529 -11.359 5.633 1 98.88 85 ILE A CA 1
ATOM 647 C C . ILE A 1 85 ? -2.84 -10.922 7.062 1 98.88 85 ILE A C 1
ATOM 649 O O . ILE A 1 85 ? -3.846 -11.344 7.641 1 98.88 85 ILE A O 1
ATOM 653 N N . ARG A 1 86 ? -2.037 -10.07 7.574 1 98.56 86 ARG A N 1
ATOM 654 C CA . ARG A 1 86 ? -2.146 -9.719 8.984 1 98.56 86 ARG A CA 1
ATOM 655 C C . ARG A 1 86 ? -2.918 -8.422 9.172 1 98.56 86 ARG A C 1
ATOM 657 O O . ARG A 1 86 ? -3.324 -8.086 10.289 1 98.56 86 ARG A O 1
ATOM 664 N N . ASP A 1 87 ? -3.014 -7.609 8.156 1 98.88 87 ASP A N 1
ATOM 665 C CA . ASP A 1 87 ? -3.785 -6.371 8.18 1 98.88 87 ASP A CA 1
ATOM 666 C C . ASP A 1 87 ? -4.324 -6.035 6.789 1 98.88 87 ASP A C 1
ATOM 668 O O . ASP A 1 87 ? -3.762 -6.461 5.777 1 98.88 87 ASP A O 1
ATOM 672 N N . SER A 1 88 ? -5.441 -5.383 6.73 1 98.88 88 SER A N 1
ATOM 673 C CA . SER A 1 88 ? -6.133 -5.047 5.492 1 98.88 88 SER A CA 1
ATOM 674 C C . SER A 1 88 ? -6.84 -3.697 5.598 1 98.88 88 SER A C 1
ATOM 676 O O . SER A 1 88 ? -7.543 -3.436 6.574 1 98.88 88 SER A O 1
ATOM 678 N N . HIS A 1 89 ? -6.59 -2.852 4.598 1 98.81 89 HIS A N 1
ATOM 679 C CA . HIS A 1 89 ? -7.172 -1.514 4.574 1 98.81 89 HIS A CA 1
ATOM 680 C C . HIS A 1 89 ? -7.91 -1.257 3.264 1 98.81 89 HIS A C 1
ATOM 682 O O . HIS A 1 89 ? -7.285 -0.983 2.236 1 98.81 89 HIS A O 1
ATOM 688 N N . ALA A 1 90 ? -9.203 -1.336 3.371 1 98.31 90 ALA A N 1
ATOM 689 C CA . ALA A 1 90 ? -10.031 -1.001 2.215 1 98.31 90 ALA A CA 1
ATOM 690 C C . ALA A 1 90 ? -10.281 0.502 2.133 1 98.31 90 ALA A C 1
ATOM 692 O O . ALA A 1 90 ? -10.594 1.141 3.141 1 98.31 90 ALA A O 1
ATOM 693 N N . ALA A 1 91 ? -10.07 1.072 0.938 1 97.75 91 ALA A N 1
ATOM 694 C CA . ALA A 1 91 ? -10.273 2.496 0.686 1 97.75 91 ALA A CA 1
ATOM 695 C C . ALA A 1 91 ? -10.727 2.74 -0.75 1 97.75 91 ALA A C 1
ATOM 697 O O . ALA A 1 91 ? -9.992 2.459 -1.698 1 97.75 91 ALA A O 1
ATOM 698 N N . GLY A 1 92 ? -11.914 3.287 -0.886 1 96.25 92 GLY A N 1
ATOM 699 C CA . GLY A 1 92 ? -12.469 3.416 -2.223 1 96.25 92 GLY A CA 1
ATOM 700 C C . GLY A 1 92 ? -12.656 2.082 -2.924 1 96.25 92 GLY A C 1
ATOM 701 O O . GLY A 1 92 ? -13.266 1.163 -2.369 1 96.25 92 GLY A O 1
ATOM 702 N N . ASP A 1 93 ? -12.219 2.068 -4.137 1 97.94 93 ASP A N 1
ATOM 703 C CA . ASP A 1 93 ? -12.32 0.845 -4.926 1 97.94 93 ASP A CA 1
ATOM 704 C C . ASP A 1 93 ? -11.047 0.01 -4.82 1 97.94 93 ASP A C 1
ATOM 706 O O . ASP A 1 93 ? -10.766 -0.817 -5.691 1 97.94 93 ASP A O 1
ATOM 710 N N . GLU A 1 94 ? -10.305 0.276 -3.773 1 98.81 94 GLU A N 1
ATOM 711 C CA . GLU A 1 94 ? -9.016 -0.396 -3.619 1 98.81 94 GLU A CA 1
ATOM 712 C C . GLU A 1 94 ? -8.883 -1.028 -2.236 1 98.81 94 GLU A C 1
ATOM 714 O O . GLU A 1 94 ? -9.672 -0.73 -1.335 1 98.81 94 GLU A O 1
ATOM 719 N N . VAL A 1 95 ? -7.953 -1.926 -2.092 1 98.88 95 VAL A N 1
ATOM 720 C CA . VAL A 1 95 ? -7.555 -2.477 -0.801 1 98.88 95 VAL A CA 1
ATOM 721 C C . VAL A 1 95 ? -6.039 -2.67 -0.765 1 98.88 95 VAL A C 1
ATOM 723 O O . VAL A 1 95 ? -5.438 -3.084 -1.758 1 98.88 95 VAL A O 1
ATOM 726 N N . ALA A 1 96 ? -5.441 -2.277 0.335 1 98.94 96 ALA A N 1
ATOM 727 C CA . ALA A 1 96 ? -4.047 -2.592 0.63 1 98.94 96 ALA A CA 1
ATOM 728 C C . ALA A 1 96 ? -3.945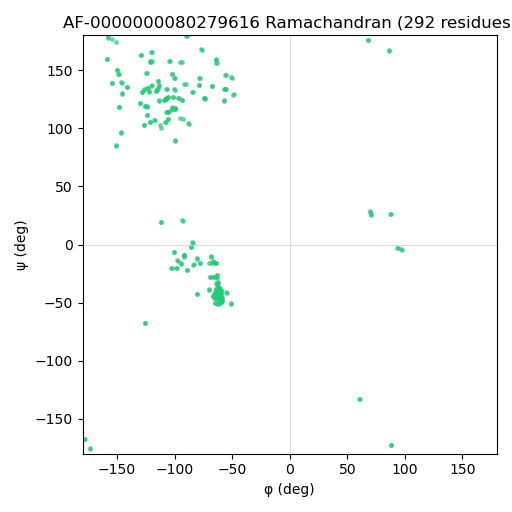 -3.668 1.708 1 98.94 96 ALA A C 1
ATOM 730 O O . ALA A 1 96 ? -4.336 -3.445 2.855 1 98.94 96 ALA A O 1
ATOM 731 N N . ASN A 1 97 ? -3.445 -4.812 1.351 1 98.94 97 ASN A N 1
ATOM 732 C CA . ASN A 1 97 ? -3.234 -5.93 2.268 1 98.94 97 ASN A CA 1
ATOM 733 C C . ASN A 1 97 ? -1.775 -6.027 2.705 1 98.94 97 ASN A C 1
ATOM 735 O O . ASN A 1 97 ? -0.867 -5.891 1.883 1 98.94 97 ASN A O 1
ATOM 739 N N . VAL A 1 98 ? -1.566 -6.199 3.984 1 98.94 98 VAL A N 1
ATOM 740 C CA . VAL A 1 98 ? -0.244 -6.352 4.582 1 98.94 98 VAL A CA 1
ATOM 741 C C . VAL A 1 98 ? -0.037 -7.797 5.023 1 98.94 98 VAL A C 1
ATOM 743 O O . VAL A 1 98 ? -0.842 -8.344 5.781 1 98.94 98 VAL A O 1
ATOM 746 N N . GLY A 1 99 ? 1.08 -8.367 4.512 1 98.81 99 GLY A N 1
ATOM 747 C CA . GLY A 1 99 ? 1.241 -9.758 4.926 1 98.81 99 GLY A CA 1
ATOM 748 C C . GLY A 1 99 ? 2.506 -10.398 4.387 1 98.81 99 GLY A C 1
ATOM 749 O O . GLY A 1 99 ? 3.451 -9.703 4.012 1 98.81 99 GLY A O 1
ATOM 750 N N . THR A 1 100 ? 2.527 -11.719 4.535 1 98.88 100 THR A N 1
ATOM 751 C CA . THR A 1 100 ? 3.635 -12.562 4.09 1 98.88 100 THR A CA 1
ATOM 752 C C . THR A 1 100 ? 3.146 -13.625 3.111 1 98.88 100 THR A C 1
ATOM 754 O O . THR A 1 100 ? 2.109 -14.25 3.334 1 98.88 100 THR A O 1
ATOM 757 N N . ILE A 1 101 ? 3.83 -13.758 2.037 1 98.75 101 ILE A N 1
ATOM 758 C CA . ILE A 1 101 ? 3.656 -14.883 1.133 1 98.75 101 ILE A CA 1
ATOM 759 C C . ILE A 1 101 ? 4.801 -15.883 1.324 1 98.75 101 ILE A C 1
ATOM 761 O O . 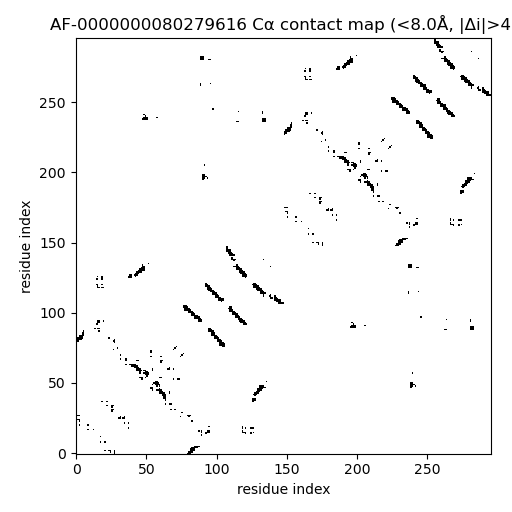ILE A 1 101 ? 5.965 -15.547 1.101 1 98.75 101 ILE A O 1
ATOM 765 N N . THR A 1 102 ? 4.5 -17.016 1.745 1 98.56 102 THR A N 1
ATOM 766 C CA . THR A 1 102 ? 5.465 -18.109 1.838 1 98.56 102 THR A CA 1
ATOM 767 C C . THR A 1 102 ? 5.379 -19.016 0.614 1 98.56 102 THR A C 1
ATOM 769 O O . THR A 1 102 ? 4.301 -19.516 0.279 1 98.56 102 THR A O 1
ATOM 772 N N . THR A 1 103 ? 6.484 -19.219 -0.012 1 98 103 THR A N 1
ATOM 773 C CA . THR A 1 103 ? 6.508 -20.031 -1.22 1 98 103 THR A CA 1
ATOM 774 C C . THR A 1 103 ? 7.492 -21.188 -1.07 1 98 103 THR A C 1
ATOM 776 O O . THR A 1 103 ? 8.586 -21.016 -0.533 1 98 103 THR A O 1
ATOM 779 N N . ASP A 1 104 ? 7.098 -22.344 -1.452 1 97.06 104 ASP A N 1
ATOM 780 C CA . ASP A 1 104 ? 7.996 -23.484 -1.653 1 97.06 104 ASP A CA 1
ATOM 781 C C . ASP A 1 104 ? 8.445 -23.578 -3.109 1 97.06 104 ASP A C 1
ATOM 783 O O . ASP A 1 104 ? 7.617 -23.656 -4.016 1 97.06 104 ASP A O 1
ATOM 787 N N . LEU A 1 105 ? 9.703 -23.578 -3.252 1 95.12 105 LEU A N 1
ATOM 788 C CA . LEU A 1 105 ? 10.281 -23.594 -4.586 1 95.12 105 LEU A CA 1
ATOM 789 C C . LEU A 1 105 ? 10.828 -24.984 -4.922 1 95.12 105 LEU A C 1
ATOM 791 O O . LEU A 1 105 ? 11.102 -25.781 -4.023 1 95.12 105 LEU A O 1
ATOM 795 N N . PRO A 1 106 ? 10.914 -25.156 -6.227 1 91.56 106 PRO A N 1
ATOM 796 C CA . PRO A 1 106 ? 11.594 -26.391 -6.59 1 91.56 106 PRO A CA 1
ATOM 797 C C . PRO A 1 106 ? 12.992 -26.516 -5.977 1 91.56 106 PRO A C 1
ATOM 799 O O . PRO A 1 106 ? 13.688 -25.5 -5.82 1 91.56 106 PRO A O 1
ATOM 802 N N . GLY A 1 107 ? 13.391 -27.734 -5.637 1 92.12 107 GLY A N 1
ATOM 803 C CA . GLY A 1 107 ? 14.695 -27.938 -5.027 1 92.12 107 GLY A CA 1
ATOM 804 C C . GLY A 1 107 ? 14.656 -27.922 -3.512 1 92.12 107 GLY A C 1
ATOM 805 O O . GLY A 1 107 ? 15.688 -28.078 -2.859 1 92.12 107 GLY A O 1
ATOM 806 N N . GLY A 1 108 ? 13.469 -27.672 -3 1 94.5 108 GLY A N 1
ATOM 807 C CA . GLY A 1 108 ? 13.289 -27.781 -1.562 1 94.5 108 GLY A CA 1
ATOM 808 C C . GLY A 1 108 ? 13.617 -26.516 -0.809 1 94.5 108 GLY A C 1
ATOM 809 O O . GLY A 1 108 ? 14.141 -26.562 0.306 1 94.5 108 GLY A O 1
ATOM 810 N N . TYR A 1 109 ? 13.492 -25.438 -1.464 1 96.19 109 TYR A N 1
ATOM 811 C CA . TYR A 1 109 ? 13.727 -24.172 -0.791 1 96.19 109 TYR A CA 1
ATOM 812 C C . TYR A 1 109 ? 12.406 -23.484 -0.438 1 96.19 109 TYR A C 1
ATOM 814 O O . TYR A 1 109 ? 11.422 -23.609 -1.168 1 96.19 109 TYR A O 1
ATOM 822 N N . ARG A 1 110 ? 12.461 -22.797 0.662 1 98.25 110 ARG A N 1
ATOM 823 C CA . ARG A 1 110 ? 11.336 -21.984 1.097 1 98.25 110 ARG A CA 1
ATOM 824 C C . ARG A 1 110 ? 11.742 -20.516 1.224 1 98.25 110 ARG A C 1
ATOM 826 O O . ARG A 1 110 ? 12.836 -20.203 1.707 1 98.25 110 ARG A O 1
ATOM 833 N N . VAL A 1 111 ? 10.875 -19.609 0.734 1 98.06 111 VAL A N 1
ATOM 834 C CA . VAL A 1 111 ? 11.117 -18.172 0.781 1 98.06 111 VAL A CA 1
ATOM 835 C C . VAL A 1 111 ? 9.914 -17.453 1.4 1 98.06 111 VAL A C 1
ATOM 837 O O . VAL A 1 111 ? 8.766 -17.766 1.064 1 98.06 111 VAL A O 1
ATOM 840 N N . ASP A 1 112 ? 10.109 -16.578 2.361 1 98.69 112 ASP A N 1
ATOM 841 C CA . ASP A 1 112 ? 9.086 -15.695 2.924 1 98.69 112 ASP A CA 1
ATOM 842 C C . ASP A 1 112 ? 9.203 -14.281 2.361 1 98.69 112 ASP A C 1
ATOM 844 O O . ASP A 1 112 ? 10.242 -13.625 2.523 1 98.69 112 ASP A O 1
ATOM 848 N N . THR A 1 113 ? 8.195 -13.867 1.699 1 98.62 113 THR A N 1
ATOM 849 C CA . THR A 1 113 ? 8.148 -12.523 1.141 1 98.62 113 THR A CA 1
ATOM 850 C C . THR A 1 113 ? 7.176 -11.648 1.919 1 98.62 113 THR A C 1
ATOM 852 O O . THR A 1 113 ? 5.957 -11.805 1.799 1 98.62 113 THR A O 1
ATOM 855 N N . ASP A 1 114 ? 7.668 -10.75 2.734 1 98.81 114 ASP A N 1
ATOM 856 C CA . ASP A 1 114 ? 6.848 -9.719 3.369 1 98.81 114 ASP A CA 1
ATOM 857 C C . ASP A 1 114 ? 6.551 -8.578 2.4 1 98.81 114 ASP A C 1
ATOM 859 O O . ASP A 1 114 ? 7.426 -8.156 1.645 1 98.81 114 ASP A O 1
ATOM 863 N N . GLY A 1 115 ? 5.277 -8.109 2.418 1 98.88 115 GLY A N 1
ATOM 864 C CA . GLY A 1 115 ? 5 -7.004 1.515 1 98.88 115 GLY A CA 1
ATOM 865 C C . GLY A 1 115 ? 3.609 -6.426 1.688 1 98.88 115 GLY A C 1
ATOM 866 O O . GLY A 1 115 ? 2.922 -6.727 2.668 1 98.88 115 GLY A O 1
ATOM 867 N N . VAL A 1 116 ? 3.281 -5.504 0.843 1 98.94 116 VAL A N 1
ATOM 868 C CA . VAL A 1 116 ? 1.971 -4.879 0.693 1 98.94 116 VAL A CA 1
ATOM 869 C C . VAL A 1 116 ? 1.401 -5.199 -0.688 1 98.94 116 VAL A C 1
ATOM 871 O O . VAL A 1 116 ? 2.092 -5.055 -1.699 1 98.94 116 VAL A O 1
ATOM 874 N N . PHE A 1 117 ? 0.161 -5.613 -0.754 1 98.94 117 PHE A N 1
ATOM 875 C CA . PHE A 1 117 ? -0.507 -6.023 -1.983 1 98.94 117 PHE A CA 1
ATOM 876 C C . PHE A 1 117 ? -1.781 -5.219 -2.203 1 98.94 117 PHE A C 1
ATOM 878 O O . PHE A 1 117 ? -2.764 -5.391 -1.479 1 98.94 117 PHE A O 1
ATOM 885 N N . VAL A 1 118 ? -1.766 -4.383 -3.203 1 98.94 118 VAL A N 1
ATOM 886 C CA . VAL A 1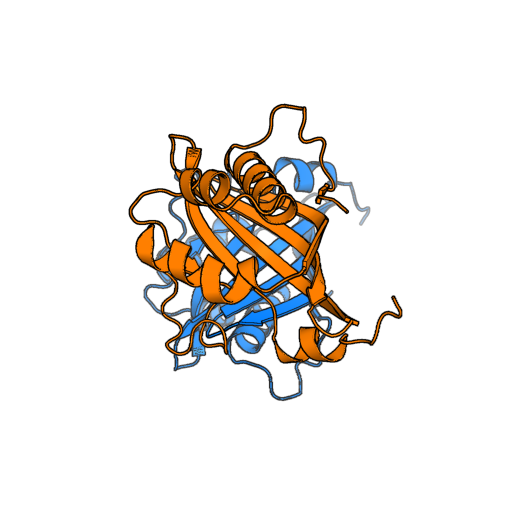 118 ? -2.863 -3.455 -3.455 1 98.94 118 VAL A CA 1
ATOM 887 C C . VAL A 1 118 ? -3.676 -3.932 -4.656 1 98.94 118 VAL A C 1
ATOM 889 O O . VAL A 1 118 ? -3.115 -4.227 -5.715 1 98.94 118 VAL A O 1
ATOM 892 N N . TYR A 1 119 ? -4.953 -4.055 -4.48 1 98.94 119 TYR A N 1
ATOM 893 C CA . TYR A 1 119 ? -5.887 -4.375 -5.555 1 98.94 119 TYR A CA 1
ATOM 894 C C . TYR A 1 119 ? -6.824 -3.205 -5.832 1 98.94 119 TYR A C 1
ATOM 896 O O . TYR A 1 119 ? -7.309 -2.555 -4.902 1 98.94 119 TYR A O 1
ATOM 904 N N . ARG A 1 120 ? -7.047 -2.924 -7.09 1 98.88 120 ARG A N 1
ATOM 905 C CA . ARG A 1 120 ? -8.102 -2.014 -7.52 1 98.88 120 ARG A CA 1
ATOM 906 C C . ARG A 1 120 ? -9.156 -2.748 -8.344 1 98.88 120 ARG A C 1
ATOM 908 O O . ARG A 1 120 ? -8.82 -3.52 -9.242 1 98.88 120 ARG A O 1
ATOM 915 N N . VAL A 1 121 ? -10.367 -2.494 -8.039 1 98.62 121 VAL A N 1
ATOM 916 C CA . VAL A 1 121 ? -11.445 -3.203 -8.719 1 98.62 121 VAL A CA 1
ATOM 917 C C . VAL A 1 121 ? -12.406 -2.199 -9.352 1 98.62 121 VAL A C 1
ATOM 919 O O . VAL A 1 121 ? -12.57 -1.085 -8.852 1 98.62 121 VAL A O 1
ATOM 922 N N . ARG A 1 122 ? -12.969 -2.568 -10.422 1 96.94 122 ARG A N 1
ATOM 923 C CA . ARG A 1 122 ? -14.016 -1.756 -11.031 1 96.94 122 ARG A CA 1
ATOM 924 C C . ARG A 1 122 ? -15.391 -2.152 -10.508 1 96.94 122 ARG A C 1
ATOM 926 O O . ARG A 1 122 ? -15.508 -3.029 -9.648 1 96.94 122 ARG A O 1
ATOM 933 N N . GLU A 1 123 ? -16.391 -1.473 -10.977 1 94.12 123 GLU A N 1
ATOM 934 C CA . GLU A 1 123 ? -17.75 -1.614 -10.453 1 94.12 123 GLU A CA 1
ATOM 935 C C . GLU A 1 123 ? -18.281 -3.027 -10.672 1 94.12 123 GLU A C 1
ATOM 937 O O . GLU A 1 123 ? -19.047 -3.543 -9.852 1 94.12 123 GLU A O 1
ATOM 942 N N . ASP A 1 124 ? -17.859 -3.719 -11.664 1 94.12 124 ASP A N 1
ATOM 943 C CA . ASP A 1 124 ? -18.359 -5.062 -11.961 1 94.12 124 ASP A CA 1
ATOM 944 C C . ASP A 1 124 ? -17.578 -6.113 -11.164 1 94.12 124 ASP A C 1
ATOM 946 O O . ASP A 1 124 ? -17.812 -7.312 -11.32 1 94.12 124 ASP A O 1
ATOM 950 N N . GLY A 1 125 ? -16.594 -5.605 -10.422 1 94.88 125 GLY A N 1
ATOM 951 C CA . GLY A 1 125 ? -15.898 -6.508 -9.523 1 94.88 125 GLY A CA 1
ATOM 952 C C . GLY A 1 125 ? -14.602 -7.051 -10.094 1 94.88 125 GLY A C 1
ATOM 953 O O . GLY A 1 125 ? -13.859 -7.754 -9.414 1 94.88 125 GLY A O 1
ATOM 954 N N . LEU A 1 126 ? -14.32 -6.742 -11.297 1 98.5 126 LEU A N 1
ATOM 955 C CA . LEU A 1 126 ? -13.086 -7.219 -11.922 1 98.5 126 LEU A CA 1
ATOM 956 C C . LEU A 1 126 ? -11.891 -6.398 -11.461 1 98.5 126 LEU A C 1
ATOM 958 O O . LEU A 1 126 ? -11.992 -5.18 -11.297 1 98.5 126 LEU A O 1
ATOM 962 N N . ILE A 1 127 ? -10.797 -7.07 -11.297 1 98.94 127 ILE A N 1
ATOM 963 C CA . ILE A 1 127 ? -9.547 -6.422 -10.898 1 98.94 127 ILE A CA 1
ATOM 964 C C . ILE A 1 127 ? -8.961 -5.656 -12.078 1 98.94 127 ILE A C 1
ATOM 966 O O . ILE A 1 127 ? -8.766 -6.219 -13.156 1 98.94 127 ILE A O 1
ATOM 970 N N . VAL A 1 128 ? -8.68 -4.391 -11.898 1 98.81 128 VAL A N 1
ATOM 971 C CA . VAL A 1 128 ? -8.094 -3.596 -12.969 1 98.81 128 VAL A CA 1
ATOM 972 C C . VAL A 1 128 ? -6.598 -3.404 -12.703 1 98.81 128 VAL A C 1
ATOM 974 O O . VAL A 1 128 ? -5.844 -3.057 -13.617 1 98.81 128 VAL A O 1
ATOM 977 N N . SER A 1 129 ? -6.211 -3.584 -11.445 1 98.88 129 SER A N 1
ATOM 978 C CA . SER A 1 129 ? -4.793 -3.486 -11.117 1 98.88 129 SER A CA 1
ATOM 979 C C . SER A 1 129 ? -4.453 -4.301 -9.875 1 98.88 129 SER A C 1
ATOM 981 O O . SER A 1 129 ? -5.242 -4.352 -8.93 1 98.88 129 SER A O 1
ATOM 983 N N . MET A 1 130 ? -3.377 -4.973 -9.883 1 98.94 130 MET A N 1
ATOM 984 C CA . MET A 1 130 ? -2.729 -5.605 -8.734 1 98.94 130 MET A CA 1
ATOM 985 C C . MET A 1 130 ? -1.278 -5.148 -8.609 1 98.94 130 MET A C 1
ATOM 987 O O . MET A 1 130 ? -0.483 -5.332 -9.531 1 98.94 130 MET A O 1
ATOM 991 N N . ARG A 1 131 ? -0.924 -4.539 -7.566 1 98.94 131 ARG A N 1
ATOM 992 C CA . ARG A 1 131 ? 0.41 -3.994 -7.332 1 98.94 131 ARG A CA 1
ATOM 993 C C . ARG A 1 131 ? 1.013 -4.551 -6.047 1 98.94 131 ARG A C 1
ATOM 995 O O . ARG A 1 131 ? 0.448 -4.379 -4.965 1 98.94 131 ARG A O 1
ATOM 1002 N N . ALA A 1 132 ? 2.076 -5.203 -6.18 1 98.88 132 ALA A N 1
ATOM 1003 C CA . ALA A 1 132 ? 2.762 -5.797 -5.035 1 98.88 132 ALA A CA 1
ATOM 1004 C C . ALA A 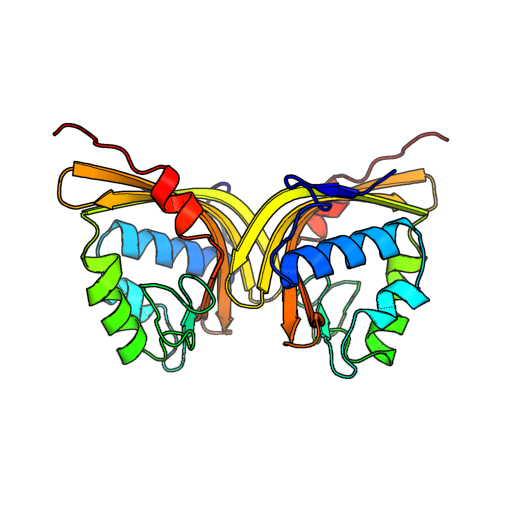1 132 ? 4.043 -5.035 -4.711 1 98.88 132 ALA A C 1
ATOM 1006 O O . ALA A 1 132 ? 4.895 -4.84 -5.578 1 98.88 132 ALA A O 1
ATOM 1007 N N . PHE A 1 133 ? 4.141 -4.605 -3.471 1 98.88 133 PHE A N 1
ATOM 1008 C CA . PHE A 1 133 ? 5.332 -3.932 -2.967 1 98.88 133 PHE A CA 1
ATOM 1009 C C . PHE A 1 133 ? 6.133 -4.855 -2.059 1 98.88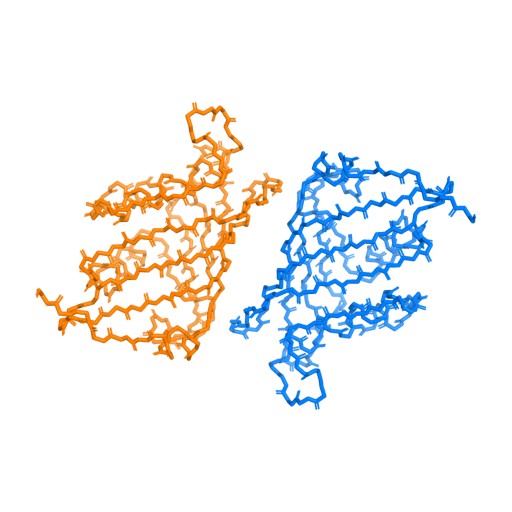 133 PHE A C 1
ATOM 1011 O O . PHE A 1 133 ? 5.711 -5.156 -0.942 1 98.88 133 PHE A O 1
ATOM 1018 N N . TRP A 1 134 ? 7.215 -5.285 -2.539 1 98.56 134 TRP A N 1
ATOM 1019 C CA . TRP A 1 134 ? 8.164 -6.09 -1.782 1 98.56 134 TRP A CA 1
ATOM 1020 C C . TRP A 1 134 ? 9.555 -6.016 -2.404 1 98.56 134 TRP A C 1
ATOM 1022 O O . TRP A 1 134 ? 9.711 -5.566 -3.541 1 98.56 134 TRP A O 1
ATOM 1032 N N . GLU A 1 135 ? 10.547 -6.34 -1.592 1 97.44 135 GLU A N 1
ATOM 1033 C CA . GLU A 1 135 ? 11.938 -6.203 -2.008 1 97.44 135 GLU A CA 1
ATOM 1034 C C . GLU A 1 135 ? 12.586 -7.566 -2.234 1 97.44 135 GLU A C 1
ATOM 1036 O O . GLU A 1 135 ? 12.695 -8.367 -1.304 1 97.44 135 GLU A O 1
ATOM 1041 N N . THR A 1 136 ? 13.109 -7.738 -3.432 1 95.38 136 THR A N 1
ATOM 1042 C CA . THR A 1 136 ? 13.648 -9.023 -3.857 1 95.38 136 THR A CA 1
ATOM 1043 C C . THR A 1 136 ? 14.766 -9.484 -2.924 1 95.38 136 THR A C 1
ATOM 1045 O O . THR A 1 136 ? 14.797 -10.641 -2.502 1 95.38 136 THR A O 1
ATOM 1048 N N . GLU A 1 137 ? 15.664 -8.578 -2.631 1 94.94 137 GLU A N 1
ATOM 1049 C CA . GLU A 1 137 ? 16.797 -8.945 -1.784 1 94.94 137 GLU A CA 1
ATOM 1050 C C . GLU A 1 137 ? 16.328 -9.367 -0.394 1 94.94 137 GLU A C 1
ATOM 1052 O O . GLU A 1 137 ? 16.875 -10.305 0.192 1 94.94 137 GLU A O 1
ATOM 1057 N N . ARG A 1 138 ? 15.383 -8.703 0.125 1 97.19 138 ARG A N 1
ATOM 1058 C CA . ARG A 1 138 ? 14.836 -9.062 1.429 1 97.19 138 ARG A CA 1
ATOM 1059 C C . ARG A 1 138 ? 14.188 -10.438 1.391 1 97.19 138 ARG A C 1
ATOM 1061 O O . ARG A 1 138 ? 14.367 -11.242 2.311 1 97.19 138 ARG A O 1
ATOM 1068 N N . ALA A 1 139 ? 13.391 -10.727 0.377 1 97.5 139 ALA A N 1
ATOM 1069 C CA . ALA A 1 139 ? 12.75 -12.031 0.231 1 97.5 139 ALA A CA 1
ATOM 1070 C C . ALA A 1 139 ? 13.781 -13.148 0.119 1 97.5 139 ALA A C 1
ATOM 1072 O O . ALA A 1 139 ? 13.68 -14.164 0.808 1 97.5 139 ALA A O 1
ATOM 1073 N N . MET A 1 140 ? 14.797 -12.906 -0.678 1 94.94 140 MET A N 1
ATOM 1074 C CA . MET A 1 140 ? 15.789 -13.938 -0.936 1 94.94 140 MET A CA 1
ATOM 1075 C C . MET A 1 140 ? 16.625 -14.219 0.313 1 94.94 140 MET A C 1
ATOM 1077 O O . MET A 1 140 ? 17.109 -15.336 0.5 1 94.94 140 MET A O 1
ATOM 1081 N N . ALA A 1 141 ? 16.75 -13.195 1.164 1 97.56 141 ALA A N 1
ATOM 1082 C CA . ALA A 1 141 ? 17.5 -13.367 2.404 1 97.56 141 ALA A CA 1
ATOM 1083 C C . ALA A 1 141 ? 16.812 -14.359 3.336 1 97.56 141 ALA A C 1
ATOM 1085 O O . ALA A 1 141 ? 17.422 -14.867 4.281 1 97.56 141 ALA A O 1
ATOM 1086 N N . THR A 1 142 ? 15.57 -14.656 3.09 1 98.19 142 THR A N 1
ATOM 1087 C CA . THR A 1 142 ? 14.82 -15.57 3.947 1 98.19 142 THR A CA 1
ATOM 1088 C C . THR A 1 142 ? 14.922 -17 3.436 1 98.19 142 THR A C 1
ATOM 1090 O O . THR A 1 142 ? 14.453 -17.938 4.09 1 98.19 142 THR A O 1
ATOM 1093 N N . ALA A 1 143 ? 15.492 -17.172 2.227 1 97.19 143 ALA A N 1
ATOM 1094 C CA . ALA A 1 143 ? 15.523 -18.484 1.596 1 97.19 143 ALA A CA 1
ATOM 1095 C C . ALA A 1 143 ? 16.188 -19.516 2.51 1 97.19 143 ALA A C 1
ATOM 1097 O O . ALA A 1 143 ? 17.234 -19.25 3.088 1 97.19 143 ALA A O 1
ATOM 1098 N N . ARG A 1 144 ? 15.57 -20.594 2.609 1 97.44 144 ARG A N 1
ATOM 1099 C CA . ARG A 1 144 ? 16.094 -21.688 3.426 1 97.44 144 ARG A CA 1
ATOM 1100 C C . ARG A 1 144 ? 15.695 -23.031 2.848 1 97.44 144 ARG A C 1
ATOM 1102 O O . ARG A 1 144 ? 14.625 -23.172 2.254 1 97.44 144 ARG A O 1
ATOM 1109 N N . LYS A 1 145 ? 16.594 -24.016 3.023 1 95.81 145 LYS A N 1
ATOM 1110 C CA . LYS A 1 145 ? 16.281 -25.375 2.588 1 95.81 145 LYS A CA 1
ATOM 1111 C C . LYS A 1 145 ? 15.266 -26.047 3.518 1 95.81 145 LYS A C 1
ATOM 1113 O O . LYS A 1 145 ? 15.367 -25.922 4.742 1 95.81 145 LYS A O 1
ATOM 1118 N N . VAL A 1 146 ? 14.211 -26.531 2.939 1 89.94 146 VAL A N 1
ATOM 1119 C CA . VAL A 1 146 ? 13.195 -27.219 3.73 1 89.94 146 VAL A CA 1
ATOM 1120 C C . VAL A 1 146 ? 13.164 -28.688 3.365 1 89.94 146 VAL A C 1
ATOM 1122 O O . VAL A 1 146 ? 13.367 -29.062 2.205 1 89.94 146 VAL A O 1
ATOM 1125 N N . GLU A 1 147 ? 13.719 -29.641 4.133 1 70.44 147 GLU A N 1
ATOM 1126 C CA . GLU A 1 147 ? 13.812 -31.078 3.932 1 70.44 147 GLU A CA 1
ATOM 1127 C C . GLU A 1 147 ? 12.453 -31.672 3.566 1 70.44 147 GLU A C 1
ATOM 1129 O O . GLU A 1 147 ? 11.414 -31.188 4.035 1 70.44 147 GLU A O 1
ATOM 1134 N N . GLU A 1 148 ? 12.492 -32.5 2.381 1 57.31 148 GLU A N 1
ATOM 1135 C CA . GLU A 1 148 ? 11.352 -33.344 2.072 1 57.31 148 GLU A CA 1
ATOM 1136 C C . GLU A 1 148 ? 10.984 -34.25 3.26 1 57.31 148 GLU A C 1
ATOM 1138 O O . GLU A 1 148 ? 11.867 -34.656 4.02 1 57.31 148 GLU A O 1
ATOM 1143 N N . MET B 1 1 ? 7.871 13.594 20.25 1 61.97 1 MET B N 1
ATOM 1144 C CA . MET B 1 1 ? 6.746 13.555 19.328 1 61.97 1 MET B CA 1
ATOM 1145 C C . MET B 1 1 ? 7.23 13.453 17.891 1 61.97 1 MET B C 1
ATOM 1147 O O . MET B 1 1 ? 7.941 14.336 17.406 1 61.97 1 MET B O 1
ATOM 1151 N N . GLY B 1 2 ? 7.273 12.305 17.344 1 89.38 2 GLY B N 1
ATOM 1152 C CA . GLY B 1 2 ? 8.328 12.141 16.344 1 89.38 2 GLY B CA 1
ATOM 1153 C C . GLY B 1 2 ? 7.977 11.141 15.266 1 89.38 2 GLY B C 1
ATOM 1154 O O . GLY B 1 2 ? 6.801 10.828 15.055 1 89.38 2 GLY B O 1
ATOM 1155 N N . VAL B 1 3 ? 8.797 11.102 14.398 1 97.81 3 VAL B N 1
ATOM 1156 C CA . VAL B 1 3 ? 8.852 10.125 13.32 1 97.81 3 VAL B CA 1
ATOM 1157 C C . VAL B 1 3 ? 9.75 8.953 13.727 1 97.81 3 VAL B C 1
ATOM 1159 O O . VAL B 1 3 ? 10.961 9.133 13.898 1 97.81 3 VAL B O 1
ATOM 1162 N N . ASP B 1 4 ? 9.102 7.801 13.992 1 98.31 4 ASP B N 1
ATOM 1163 C CA . ASP B 1 4 ? 9.812 6.559 14.289 1 98.31 4 ASP B CA 1
ATOM 1164 C C . ASP B 1 4 ? 9.727 5.582 13.117 1 98.31 4 ASP B C 1
ATOM 1166 O O . ASP B 1 4 ? 8.641 5.102 12.781 1 98.31 4 ASP B O 1
ATOM 1170 N N . VAL B 1 5 ? 10.859 5.297 12.5 1 98.44 5 VAL B N 1
ATOM 1171 C CA . VAL B 1 5 ? 10.836 4.445 11.312 1 98.44 5 VAL B CA 1
ATOM 1172 C C . VAL B 1 5 ? 11.703 3.211 11.555 1 98.44 5 VAL B C 1
ATOM 1174 O O . VAL B 1 5 ? 12.641 3.244 12.352 1 98.44 5 VAL B O 1
ATOM 1177 N N . CYS B 1 6 ? 11.445 2.16 10.812 1 98.25 6 CYS B N 1
ATOM 1178 C CA . CYS B 1 6 ? 12.117 0.879 10.984 1 98.25 6 CYS B CA 1
ATOM 1179 C C . CYS B 1 6 ? 13.445 0.858 10.227 1 98.25 6 CYS B C 1
ATOM 1181 O O . CYS B 1 6 ? 14.102 -0.181 10.148 1 98.25 6 CYS B O 1
ATOM 1183 N N . TRP B 1 7 ? 13.859 1.92 9.57 1 97 7 TRP B N 1
ATOM 1184 C CA . TRP B 1 7 ? 15.141 2.045 8.883 1 97 7 TRP B CA 1
ATOM 1185 C C . TRP B 1 7 ? 15.961 3.197 9.461 1 97 7 TRP B C 1
ATOM 1187 O O . TRP B 1 7 ? 15.461 3.969 10.289 1 97 7 TRP B O 1
ATOM 1197 N N . ASP B 1 8 ? 17.188 3.236 9.156 1 96.94 8 ASP B N 1
ATOM 1198 C CA . ASP B 1 8 ? 18.047 4.363 9.523 1 96.94 8 ASP B CA 1
ATOM 1199 C C . ASP B 1 8 ? 18 5.461 8.461 1 96.94 8 ASP B C 1
ATOM 1201 O O . ASP B 1 8 ? 18.594 5.32 7.395 1 96.94 8 ASP B O 1
ATOM 1205 N N . PRO B 1 9 ? 17.281 6.527 8.766 1 95.44 9 PRO B N 1
ATOM 1206 C CA . PRO B 1 9 ? 17.109 7.555 7.738 1 95.44 9 PRO B CA 1
ATOM 1207 C C . PRO B 1 9 ? 18.406 8.289 7.418 1 95.44 9 PRO B C 1
ATOM 1209 O O . PRO B 1 9 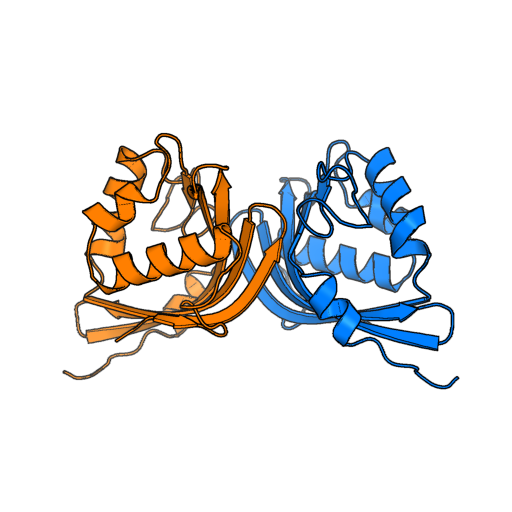? 18.484 9.023 6.43 1 95.44 9 PRO B O 1
ATOM 1212 N N . ALA B 1 10 ? 19.375 8.094 8.18 1 95.12 10 ALA B N 1
ATOM 1213 C CA . ALA B 1 10 ? 20.656 8.797 7.988 1 95.12 10 ALA B CA 1
ATOM 1214 C C . ALA B 1 10 ? 21.516 8.094 6.945 1 95.12 10 ALA B C 1
ATOM 1216 O O . ALA B 1 10 ? 22.5 8.656 6.461 1 95.12 10 ALA B O 1
ATOM 1217 N N . VAL B 1 11 ? 21.203 6.883 6.645 1 95.31 11 VAL B N 1
ATOM 1218 C CA . VAL B 1 11 ? 21.953 6.141 5.633 1 95.31 11 VAL B CA 1
ATOM 1219 C C . VAL B 1 11 ? 21.25 6.258 4.281 1 95.31 11 VAL B C 1
ATOM 1221 O O . VAL B 1 11 ? 20.062 6.555 4.219 1 95.31 11 VAL B O 1
ATOM 1224 N N . THR B 1 12 ? 22.016 6.055 3.23 1 94.75 12 THR B N 1
ATOM 1225 C CA . THR B 1 12 ? 21.453 6.188 1.891 1 94.75 12 THR B CA 1
ATOM 1226 C C . THR B 1 12 ? 20.25 5.25 1.708 1 94.75 12 THR B C 1
ATOM 1228 O O . THR B 1 12 ? 20.359 4.043 1.937 1 94.75 12 THR B O 1
ATOM 1231 N N . GLN B 1 13 ? 19.141 5.863 1.338 1 96.38 13 GLN B N 1
ATOM 1232 C CA . GLN B 1 13 ? 17.891 5.129 1.135 1 96.38 13 GLN B CA 1
ATOM 1233 C C . GLN B 1 13 ? 17.391 5.289 -0.296 1 96.38 13 GLN B C 1
ATOM 1235 O O . GLN B 1 13 ? 17.766 6.23 -0.993 1 96.38 13 GLN B O 1
ATOM 1240 N N . PRO B 1 14 ? 16.562 4.297 -0.686 1 96.44 14 PRO B N 1
ATOM 1241 C CA . PRO B 1 14 ? 15.859 4.566 -1.944 1 96.44 14 PRO B CA 1
ATOM 1242 C C . PRO B 1 14 ? 15.172 5.926 -1.958 1 96.44 14 PRO B C 1
ATOM 1244 O O . PRO B 1 14 ? 14.641 6.367 -0.934 1 96.44 14 PRO B O 1
ATOM 1247 N N . PRO B 1 15 ? 15.141 6.613 -3.043 1 97.5 15 PRO B N 1
ATOM 1248 C CA . PRO B 1 15 ? 14.625 7.984 -3.105 1 97.5 15 PRO B CA 1
ATOM 1249 C C . PRO B 1 15 ? 13.203 8.109 -2.564 1 97.5 15 PRO B C 1
ATOM 1251 O O . PRO B 1 15 ? 12.891 9.062 -1.852 1 97.5 15 PRO B O 1
ATOM 1254 N N . ALA B 1 16 ? 12.359 7.164 -2.889 1 98.5 16 ALA B N 1
ATOM 1255 C CA . ALA B 1 16 ? 10.977 7.246 -2.432 1 98.5 16 ALA B CA 1
ATOM 1256 C C . ALA B 1 16 ? 10.891 7.141 -0.911 1 98.5 16 ALA B C 1
ATOM 1258 O O . ALA B 1 16 ? 10.078 7.812 -0.278 1 98.5 16 ALA B O 1
ATOM 1259 N N . ARG B 1 17 ? 11.68 6.254 -0.312 1 98.38 17 ARG B N 1
ATOM 1260 C CA . ARG B 1 17 ? 11.703 6.121 1.142 1 98.38 17 ARG B CA 1
ATOM 1261 C C . ARG B 1 17 ? 12.227 7.395 1.797 1 98.38 17 ARG B C 1
ATOM 1263 O O . ARG B 1 17 ? 11.727 7.816 2.842 1 98.38 17 ARG B O 1
ATOM 1270 N N . GLN B 1 18 ? 13.18 7.977 1.202 1 97.69 18 GLN B N 1
ATOM 1271 C CA . GLN B 1 18 ? 13.711 9.234 1.712 1 97.69 18 GLN B CA 1
ATOM 1272 C C . GLN B 1 18 ? 12.664 10.344 1.635 1 97.69 18 GLN B C 1
ATOM 1274 O O . GLN B 1 18 ? 12.516 11.133 2.572 1 97.69 18 GLN B O 1
ATOM 1279 N N . ALA B 1 19 ? 12.016 10.422 0.517 1 98.44 19 ALA B N 1
ATOM 1280 C CA . ALA B 1 19 ? 10.961 11.422 0.356 1 98.44 19 ALA B CA 1
ATOM 1281 C C . ALA B 1 19 ? 9.859 11.227 1.391 1 98.44 19 ALA B C 1
ATOM 1283 O O . ALA B 1 19 ? 9.344 12.195 1.947 1 98.44 19 ALA B O 1
ATOM 1284 N N . ALA B 1 20 ? 9.484 9.992 1.635 1 98.69 20 ALA B N 1
ATOM 1285 C CA . ALA B 1 20 ? 8.469 9.695 2.643 1 98.69 20 ALA B CA 1
ATOM 1286 C C . ALA B 1 20 ? 8.898 10.188 4.02 1 98.69 20 ALA B C 1
ATOM 1288 O O . ALA B 1 20 ? 8.109 10.805 4.742 1 98.69 20 ALA B O 1
ATOM 1289 N N . TYR B 1 21 ? 10.141 9.945 4.352 1 98.69 21 TYR B N 1
ATOM 1290 C CA . TYR B 1 21 ? 10.664 10.383 5.637 1 98.69 21 TYR B CA 1
ATOM 1291 C C . TYR B 1 21 ? 10.609 11.906 5.758 1 98.69 21 TYR B C 1
ATOM 1293 O O . TYR B 1 21 ? 10.18 12.438 6.785 1 98.69 21 TYR B O 1
ATOM 1301 N N . ARG B 1 22 ? 11.008 12.562 4.734 1 98.25 22 ARG B N 1
ATOM 1302 C CA . ARG B 1 22 ? 10.969 14.023 4.738 1 98.25 22 ARG B CA 1
ATOM 1303 C C . ARG B 1 22 ? 9.531 14.531 4.867 1 98.25 22 ARG B C 1
ATOM 1305 O O . ARG B 1 22 ? 9.281 15.539 5.535 1 98.25 22 ARG B O 1
ATOM 1312 N N . SER B 1 23 ? 8.641 13.867 4.23 1 98.81 23 SER B N 1
ATOM 1313 C CA . SER B 1 23 ? 7.234 14.242 4.305 1 98.81 23 SER B CA 1
ATOM 1314 C C . SER B 1 23 ? 6.711 14.125 5.734 1 98.81 23 SER B C 1
ATOM 1316 O O . SER B 1 23 ? 6.133 15.078 6.262 1 98.81 23 SER B O 1
ATOM 1318 N N . MET B 1 24 ? 6.938 12.992 6.324 1 98.81 24 MET B N 1
ATOM 1319 C CA . MET B 1 24 ? 6.473 12.773 7.691 1 98.81 24 MET B CA 1
ATOM 1320 C C . MET B 1 24 ? 7.121 13.758 8.656 1 98.81 24 MET B C 1
ATOM 1322 O O . MET B 1 24 ? 6.465 14.266 9.57 1 98.81 24 MET B O 1
ATOM 1326 N N . THR B 1 25 ? 8.367 14.062 8.43 1 98.62 25 THR B N 1
ATOM 1327 C CA . THR B 1 25 ? 9.102 14.992 9.289 1 98.62 25 THR B CA 1
ATOM 1328 C C . THR B 1 25 ? 8.531 16.406 9.172 1 98.62 25 THR B C 1
ATOM 1330 O O . THR B 1 25 ? 8.344 17.078 10.18 1 98.62 25 THR B O 1
ATOM 1333 N N . ALA B 1 26 ? 8.258 16.828 7.969 1 98.62 26 ALA B N 1
ATOM 1334 C CA . ALA B 1 26 ? 7.684 18.156 7.766 1 98.62 26 ALA B CA 1
ATOM 1335 C C . ALA B 1 26 ? 6.312 18.266 8.43 1 98.62 26 ALA B C 1
ATOM 1337 O O . ALA B 1 26 ? 5.996 19.281 9.047 1 98.62 26 ALA B O 1
ATOM 1338 N N . VAL B 1 27 ? 5.48 17.281 8.344 1 98.62 27 VAL B N 1
ATOM 1339 C CA . VAL B 1 27 ? 4.16 17.25 8.961 1 98.62 27 VAL B CA 1
ATOM 1340 C C . VAL B 1 27 ? 4.289 17.344 10.477 1 98.62 27 VAL B C 1
ATOM 1342 O O . VAL B 1 27 ? 3.592 18.125 11.125 1 98.62 27 VAL B O 1
ATOM 1345 N N . THR B 1 28 ? 5.164 16.562 11.023 1 98.25 28 THR B N 1
ATOM 1346 C CA . THR B 1 28 ? 5.363 16.516 12.469 1 98.25 28 THR B CA 1
ATOM 1347 C C . THR B 1 28 ? 5.848 17.875 12.984 1 98.25 28 THR B C 1
ATOM 1349 O O . THR B 1 28 ? 5.484 18.297 14.086 1 98.25 28 THR B O 1
ATOM 1352 N N . ALA B 1 29 ? 6.605 18.547 12.148 1 97.56 29 ALA B N 1
ATOM 1353 C CA . ALA B 1 29 ? 7.133 19.859 12.508 1 97.56 29 ALA B CA 1
ATOM 1354 C C . ALA B 1 29 ? 6.082 20.938 12.305 1 97.56 29 ALA B C 1
ATOM 1356 O O . ALA B 1 29 ? 6.293 22.094 12.688 1 97.56 29 ALA B O 1
ATOM 1357 N N . GLY B 1 30 ? 5.043 20.625 11.664 1 97.38 30 GLY B N 1
ATOM 1358 C CA . GLY B 1 30 ? 4.031 21.609 11.328 1 97.38 30 GLY B CA 1
ATOM 1359 C C . GLY B 1 30 ? 4.488 22.609 10.273 1 97.38 30 GLY B C 1
ATOM 1360 O O . GLY B 1 30 ? 4.059 23.75 10.266 1 97.38 30 GLY B O 1
ATOM 1361 N N . ASP B 1 31 ? 5.371 22.188 9.453 1 98 31 ASP B N 1
ATOM 1362 C CA . ASP B 1 31 ? 5.98 23.062 8.453 1 98 31 ASP B CA 1
ATOM 1363 C C . ASP B 1 31 ? 5.328 22.875 7.09 1 98 31 ASP B C 1
ATOM 1365 O O . ASP B 1 31 ? 5.848 22.141 6.242 1 98 31 ASP B O 1
ATOM 1369 N N . LYS B 1 32 ? 4.305 23.625 6.84 1 98.62 32 LYS B N 1
ATOM 1370 C CA . LYS B 1 32 ? 3.535 23.5 5.605 1 98.62 32 LYS B CA 1
ATOM 1371 C C . LYS B 1 32 ? 4.398 23.797 4.383 1 98.62 32 LYS B C 1
ATOM 1373 O O . LYS B 1 32 ? 4.328 23.094 3.377 1 98.62 32 LYS B O 1
ATOM 1378 N N . THR B 1 33 ? 5.168 24.828 4.473 1 98.69 33 THR B N 1
ATOM 1379 C CA . THR B 1 33 ? 5.992 25.219 3.336 1 98.69 33 THR B CA 1
ATOM 1380 C C . THR B 1 33 ? 6.957 24.109 2.943 1 98.69 33 THR B C 1
ATOM 1382 O O . THR B 1 33 ? 7.031 23.719 1.774 1 98.69 33 THR B O 1
ATOM 1385 N N . ALA B 1 34 ? 7.645 23.609 3.895 1 98.56 34 ALA B N 1
ATOM 1386 C CA . ALA B 1 34 ? 8.586 22.531 3.633 1 98.56 34 ALA B CA 1
ATOM 1387 C C . ALA B 1 34 ? 7.867 21.312 3.047 1 98.56 34 ALA B C 1
ATOM 1389 O O . ALA B 1 34 ? 8.398 20.641 2.158 1 98.56 34 ALA B O 1
ATOM 1390 N N . TRP B 1 35 ? 6.66 21.016 3.555 1 98.75 35 TRP B N 1
ATOM 1391 C CA . TRP B 1 35 ? 5.91 19.875 3.068 1 98.75 35 TRP B CA 1
ATOM 1392 C C . TRP B 1 35 ? 5.5 20.062 1.612 1 98.75 35 TRP B C 1
ATOM 1394 O O . TRP B 1 35 ? 5.688 19.172 0.786 1 98.75 35 TRP B O 1
ATOM 1404 N N . LEU B 1 36 ? 4.992 21.234 1.286 1 98.75 36 LEU B N 1
ATOM 1405 C CA . LEU B 1 36 ? 4.531 21.516 -0.068 1 98.75 36 LEU B CA 1
ATOM 1406 C C . LEU B 1 36 ? 5.684 21.453 -1.062 1 98.75 36 LEU B C 1
ATOM 1408 O O . LEU B 1 36 ? 5.512 21 -2.197 1 98.75 36 LEU B O 1
ATOM 1412 N N . GLU B 1 37 ? 6.832 21.828 -0.669 1 98.44 37 GLU B N 1
ATOM 1413 C CA . GLU B 1 37 ? 8 21.875 -1.54 1 98.44 37 GLU B CA 1
ATOM 1414 C C . GLU B 1 37 ? 8.461 20.484 -1.941 1 98.44 37 GLU B C 1
ATOM 1416 O O . GLU B 1 37 ? 9.227 20.328 -2.895 1 98.44 37 GLU B O 1
ATOM 1421 N N . LEU B 1 38 ? 8.031 19.5 -1.266 1 98.81 38 LEU B N 1
ATOM 1422 C CA . LEU B 1 38 ? 8.43 18.125 -1.581 1 98.81 38 LEU B CA 1
ATOM 1423 C C . LEU B 1 38 ? 7.656 17.609 -2.789 1 98.81 38 LEU B C 1
ATOM 1425 O O . LEU B 1 38 ? 8.031 16.594 -3.377 1 98.81 38 LEU B O 1
ATOM 1429 N N . PHE B 1 39 ? 6.562 18.266 -3.164 1 98.88 39 PHE B N 1
ATOM 1430 C CA . PHE B 1 39 ? 5.656 17.734 -4.176 1 98.88 39 PHE B CA 1
ATOM 1431 C C . PHE B 1 39 ? 5.91 18.391 -5.527 1 98.88 39 PHE B C 1
ATOM 1433 O O . PHE B 1 39 ? 6.188 19.594 -5.602 1 98.88 39 PHE B O 1
ATOM 1440 N N . ALA B 1 40 ? 5.777 17.562 -6.555 1 98.75 40 ALA B N 1
ATOM 1441 C CA . ALA B 1 40 ? 5.734 18.094 -7.918 1 98.75 40 ALA B CA 1
ATOM 1442 C C . ALA B 1 40 ? 4.512 18.984 -8.125 1 98.75 40 ALA B C 1
ATOM 1444 O O . ALA B 1 40 ? 3.523 18.859 -7.395 1 98.75 40 ALA B O 1
ATOM 1445 N N . GLY B 1 41 ? 4.551 19.844 -9.117 1 97.81 41 GLY B N 1
ATOM 1446 C CA . GLY B 1 41 ? 3.486 20.797 -9.367 1 97.81 41 GLY B CA 1
ATOM 1447 C C . GLY B 1 41 ? 2.162 20.141 -9.711 1 97.81 41 GLY B C 1
ATOM 1448 O O . GLY B 1 41 ? 1.098 20.719 -9.484 1 97.81 41 GLY B O 1
ATOM 1449 N N . ASP B 1 42 ? 2.211 18.953 -10.242 1 97.62 42 ASP B N 1
ATOM 1450 C CA . ASP B 1 42 ? 0.994 18.25 -10.641 1 97.62 42 ASP B CA 1
ATOM 1451 C C . ASP B 1 42 ? 0.754 17.031 -9.758 1 97.62 42 ASP B C 1
ATOM 1453 O O . ASP B 1 42 ? 0.09 16.078 -10.172 1 97.62 42 ASP B O 1
ATOM 1457 N N . ALA B 1 43 ? 1.37 17 -8.586 1 98.81 43 ALA B N 1
ATOM 1458 C CA . ALA B 1 43 ? 1.243 15.867 -7.68 1 98.81 43 ALA B CA 1
ATOM 1459 C C . ALA B 1 43 ? -0.196 15.711 -7.199 1 98.81 43 ALA B C 1
ATOM 1461 O O . ALA B 1 43 ? -0.981 16.656 -7.246 1 98.81 43 ALA B O 1
ATOM 1462 N N . VAL B 1 44 ? -0.555 14.516 -6.789 1 98.81 44 VAL B N 1
ATOM 1463 C CA . VAL B 1 44 ? -1.874 14.211 -6.242 1 98.81 44 VAL B CA 1
ATOM 1464 C C . VAL B 1 44 ? -1.729 13.531 -4.883 1 98.81 44 VAL B C 1
ATOM 1466 O O . VAL B 1 44 ? -0.922 12.609 -4.727 1 98.81 44 VAL B O 1
ATOM 1469 N N . VAL B 1 45 ? -2.49 13.984 -3.928 1 98.88 45 VAL B N 1
ATOM 1470 C CA . VAL B 1 45 ? -2.557 13.367 -2.604 1 98.88 45 VAL B CA 1
ATOM 1471 C C . VAL B 1 45 ? -3.941 12.766 -2.381 1 98.88 45 VAL B C 1
ATOM 1473 O O . VAL B 1 45 ? -4.957 13.438 -2.584 1 98.88 45 VAL B O 1
ATOM 1476 N N . GLU B 1 46 ? -4.004 11.547 -2.074 1 98.81 46 GLU B N 1
ATOM 1477 C CA . GLU B 1 46 ? -5.215 10.836 -1.663 1 98.81 46 GLU B CA 1
ATOM 1478 C C . GLU B 1 46 ? -5.082 10.297 -0.242 1 98.81 46 GLU B C 1
ATOM 1480 O O . GLU B 1 46 ? -4.371 9.32 -0.008 1 98.81 46 GLU B O 1
ATOM 1485 N N . ASP B 1 47 ? -5.812 10.953 0.709 1 98.25 47 ASP B N 1
ATOM 1486 C CA . ASP B 1 47 ? -5.664 10.602 2.117 1 98.25 47 ASP B CA 1
ATOM 1487 C C . ASP B 1 47 ? -6.984 10.766 2.865 1 98.25 47 ASP B C 1
ATOM 1489 O O . ASP B 1 47 ? -7.301 11.859 3.352 1 98.25 47 ASP B O 1
ATOM 1493 N N . PRO B 1 48 ? -7.742 9.617 3.014 1 98.12 48 PRO B N 1
ATOM 1494 C CA . PRO B 1 48 ? -7.465 8.297 2.438 1 98.12 48 PRO B CA 1
ATOM 1495 C C . PRO B 1 48 ? -7.812 8.219 0.953 1 98.12 48 PRO B C 1
ATOM 1497 O O . PRO B 1 48 ? -8.414 9.148 0.405 1 98.12 48 PRO B O 1
ATOM 1500 N N . VAL B 1 49 ? -7.359 7.145 0.318 1 98.56 49 VAL B N 1
ATOM 1501 C CA . VAL B 1 49 ? -7.777 6.82 -1.043 1 98.56 49 VAL B CA 1
ATOM 1502 C C . VAL B 1 49 ? -9.297 6.691 -1.102 1 98.56 49 VAL B C 1
ATOM 1504 O O . VAL B 1 49 ? -9.906 6.074 -0.227 1 98.56 49 VAL B O 1
ATOM 1507 N N . GLY B 1 50 ? -9.859 7.316 -2.123 1 97.31 50 GLY B N 1
ATOM 1508 C CA . GLY B 1 50 ? -11.297 7.242 -2.314 1 97.31 50 GLY B CA 1
ATOM 1509 C C . GLY B 1 50 ? -12.055 8.328 -1.567 1 97.31 50 GLY B C 1
ATOM 1510 O O . GLY B 1 50 ? -11.461 9.289 -1.088 1 97.31 50 GLY B O 1
ATOM 1511 N N . ARG B 1 51 ? -13.414 8.25 -1.566 1 95.62 51 ARG B N 1
ATOM 1512 C CA . ARG B 1 51 ? -14.273 9.211 -0.889 1 95.62 51 ARG B CA 1
ATOM 1513 C C . ARG B 1 51 ? -14.109 9.125 0.625 1 95.62 51 ARG B C 1
ATOM 1515 O O . ARG B 1 51 ? -14.008 8.023 1.178 1 95.62 51 ARG B O 1
ATOM 1522 N N . SER B 1 52 ? -14.023 10.242 1.256 1 93.69 52 SER B N 1
ATOM 1523 C CA . SER B 1 52 ? -13.969 10.383 2.707 1 93.69 52 SER B CA 1
ATOM 1524 C C . SER B 1 52 ? -14.414 11.773 3.143 1 93.69 52 SER B C 1
ATOM 1526 O O . SER B 1 52 ? -14.711 12.625 2.305 1 93.69 52 SER B O 1
ATOM 1528 N N . MET B 1 53 ? -14.438 11.984 4.445 1 90.5 53 MET B N 1
ATOM 1529 C CA . MET B 1 53 ? -14.742 13.305 4.977 1 90.5 53 MET B CA 1
ATOM 1530 C C . MET B 1 53 ? -13.672 14.312 4.57 1 90.5 53 MET B C 1
ATOM 1532 O O . MET B 1 53 ? -13.914 15.523 4.594 1 90.5 53 MET B O 1
ATOM 1536 N N . PHE B 1 54 ? -12.508 13.781 4.109 1 92.5 54 PHE B N 1
ATOM 1537 C CA . PHE B 1 54 ? -11.398 14.664 3.748 1 92.5 54 PHE B CA 1
ATOM 1538 C C . PHE B 1 54 ? -11.367 14.898 2.242 1 92.5 54 PHE B C 1
ATOM 1540 O O . PHE B 1 54 ? -10.633 15.766 1.763 1 92.5 54 PHE B O 1
ATOM 1547 N N . ASP B 1 55 ? -12.102 14.102 1.548 1 94.69 55 ASP B N 1
ATOM 1548 C CA . ASP B 1 55 ? -12.203 14.156 0.092 1 94.69 55 ASP B CA 1
ATOM 1549 C C . ASP B 1 55 ? -13.57 13.664 -0.38 1 94.69 55 ASP B C 1
ATOM 1551 O O . ASP B 1 55 ? -13.703 12.516 -0.81 1 94.69 55 ASP B O 1
ATOM 1555 N N . GLU B 1 56 ? -14.508 14.484 -0.409 1 93.88 56 GLU B N 1
ATOM 1556 C CA . GLU B 1 56 ? -15.906 14.117 -0.604 1 93.88 56 GLU B CA 1
ATOM 1557 C C . GLU B 1 56 ? -16.141 13.555 -2.006 1 93.88 56 GLU B C 1
ATOM 1559 O O . GLU B 1 56 ? -17.016 12.719 -2.205 1 93.88 56 GLU B O 1
ATOM 1564 N N . GLU B 1 57 ? -15.328 13.984 -2.914 1 94.81 57 GLU B N 1
ATOM 1565 C CA . GLU B 1 57 ? -15.508 13.523 -4.285 1 94.81 57 GLU B CA 1
ATOM 1566 C C . GLU B 1 57 ? -14.625 12.312 -4.574 1 94.81 57 GLU B C 1
ATOM 1568 O O . GLU B 1 57 ? -14.805 11.633 -5.594 1 94.81 57 GLU B O 1
ATOM 1573 N N . GLY B 1 58 ? -13.664 12.094 -3.742 1 96.19 58 GLY B N 1
ATOM 1574 C CA . GLY B 1 58 ? -12.773 10.953 -3.898 1 96.19 58 GLY B CA 1
ATOM 1575 C C . GLY B 1 58 ? -11.836 11.086 -5.078 1 96.19 58 GLY B C 1
ATOM 1576 O O . GLY B 1 58 ? -11.414 10.086 -5.66 1 96.19 58 GLY B O 1
ATOM 1577 N N . LYS B 1 59 ? -11.547 12.289 -5.473 1 96.12 59 LYS B N 1
ATOM 1578 C CA . LYS B 1 59 ? -10.734 12.508 -6.664 1 96.12 59 LYS B CA 1
ATOM 1579 C C . LYS B 1 59 ? -9.289 12.836 -6.293 1 96.12 59 LYS B C 1
ATOM 1581 O O . LYS B 1 59 ? -8.438 12.977 -7.172 1 96.12 59 LYS B O 1
ATOM 1586 N N . GLY B 1 60 ? -9.031 13 -5.043 1 98.44 60 GLY B N 1
ATOM 1587 C CA . GLY B 1 60 ? -7.703 13.391 -4.602 1 98.44 60 GLY B CA 1
ATOM 1588 C C . GLY B 1 60 ? -7.492 14.891 -4.605 1 98.44 60 GLY B C 1
ATOM 1589 O O . GLY B 1 60 ? -8.359 15.648 -5.062 1 98.44 60 GLY B O 1
ATOM 1590 N N . HIS B 1 61 ? -6.422 15.305 -3.975 1 98.75 61 HIS B N 1
ATOM 1591 C CA . HIS B 1 61 ? -5.992 16.703 -3.93 1 98.75 61 HIS B CA 1
ATOM 1592 C C . HIS B 1 61 ? -4.879 16.953 -4.938 1 98.75 61 HIS B C 1
ATOM 1594 O O . HIS B 1 61 ? -3.756 16.484 -4.766 1 98.75 61 HIS B O 1
ATOM 1600 N N . HIS B 1 62 ? -5.18 17.812 -5.902 1 98.62 62 HIS B N 1
ATOM 1601 C CA . HIS B 1 62 ? -4.316 17.906 -7.074 1 98.62 62 HIS B CA 1
ATOM 1602 C C . HIS B 1 62 ? -3.506 19.203 -7.043 1 98.62 62 HIS B C 1
ATOM 1604 O O . HIS B 1 62 ? -4.059 20.281 -6.82 1 98.62 62 HIS B O 1
ATOM 1610 N N . GLY B 1 63 ? -2.254 19.047 -7.309 1 98.5 63 GLY B N 1
ATOM 1611 C CA . GLY B 1 63 ? -1.381 20.203 -7.418 1 98.5 63 GLY B CA 1
ATOM 1612 C C . GLY B 1 63 ? -1.155 20.922 -6.094 1 98.5 63 GLY B C 1
ATOM 1613 O O . GLY B 1 63 ? -1.737 20.531 -5.078 1 98.5 63 GLY B O 1
ATOM 1614 N N . HIS B 1 64 ? -0.299 21.922 -6.137 1 98.38 64 HIS B N 1
ATOM 1615 C CA . HIS B 1 64 ? 0.075 22.625 -4.914 1 98.38 64 HIS B CA 1
ATOM 1616 C C . HIS B 1 64 ? -1.139 23.281 -4.262 1 98.38 64 HIS B C 1
ATOM 1618 O O . HIS B 1 64 ? -1.272 23.266 -3.035 1 98.38 64 HIS B O 1
ATOM 1624 N N . ASP B 1 65 ? -1.991 23.781 -5.078 1 98.31 65 ASP B N 1
ATOM 1625 C CA . ASP B 1 65 ? -3.172 24.422 -4.512 1 98.31 65 ASP B CA 1
ATOM 1626 C C . ASP B 1 65 ? -4.051 23.422 -3.777 1 98.31 65 ASP B C 1
ATOM 1628 O O . ASP B 1 65 ? -4.477 23.656 -2.646 1 98.31 65 ASP B O 1
ATOM 1632 N N . GLY B 1 66 ? -4.371 22.297 -4.461 1 98.44 66 GLY B N 1
ATOM 1633 C CA . GLY B 1 66 ? -5.176 21.266 -3.828 1 98.44 66 GLY B CA 1
ATOM 1634 C C . GLY B 1 66 ? -4.531 20.688 -2.582 1 98.44 66 GLY B C 1
ATOM 1635 O O . GLY B 1 66 ? -5.203 20.484 -1.566 1 98.44 66 GLY B O 1
ATOM 1636 N N . ILE B 1 67 ? -3.279 20.453 -2.65 1 98.81 67 ILE B N 1
ATOM 1637 C CA . ILE B 1 67 ? -2.549 19.859 -1.532 1 98.81 67 ILE B CA 1
ATOM 1638 C C . ILE B 1 67 ? -2.455 20.875 -0.388 1 98.81 67 ILE B C 1
ATOM 1640 O O . ILE B 1 67 ? -2.59 20.5 0.782 1 98.81 67 ILE B O 1
ATOM 1644 N N . SER B 1 68 ? -2.258 22.125 -0.718 1 98.75 68 SER B N 1
ATOM 1645 C CA . SER B 1 68 ? -2.266 23.188 0.282 1 98.75 68 SER B CA 1
ATOM 1646 C C . SER B 1 68 ? -3.611 23.266 0.996 1 98.75 68 SER B C 1
ATOM 1648 O O . SER B 1 68 ? -3.662 23.406 2.221 1 98.75 68 SER B O 1
ATOM 1650 N N . ALA B 1 69 ? -4.633 23.234 0.244 1 98.38 69 ALA B N 1
ATOM 1651 C CA . ALA B 1 69 ? -5.969 23.266 0.835 1 98.38 69 ALA B CA 1
ATOM 1652 C C . ALA B 1 69 ? -6.191 22.078 1.758 1 98.38 69 ALA B C 1
ATOM 1654 O O . ALA B 1 69 ? -6.797 22.203 2.824 1 98.38 69 ALA B O 1
ATOM 1655 N N . PHE B 1 70 ? -5.746 20.953 1.337 1 98.5 70 PHE B N 1
ATOM 1656 C CA . PHE B 1 70 ? -5.824 19.766 2.17 1 98.5 70 PHE B CA 1
ATOM 1657 C C . PHE B 1 70 ? -5.082 19.969 3.486 1 98.5 70 PHE B C 1
ATOM 1659 O O . PHE B 1 70 ? -5.594 19.625 4.555 1 98.5 70 PHE B O 1
ATOM 1666 N N . TRP B 1 71 ? -3.9 20.453 3.418 1 98.62 71 TRP B N 1
ATOM 1667 C CA . TRP B 1 71 ? -3.164 20.781 4.633 1 98.62 71 TRP B CA 1
ATOM 1668 C C . TRP B 1 71 ? -4.004 21.656 5.566 1 98.62 71 TRP B C 1
ATOM 1670 O O . TRP B 1 71 ? -4.152 21.344 6.75 1 98.62 71 TRP B O 1
ATOM 1680 N N . ASP B 1 72 ? -4.555 22.719 5.051 1 98.38 72 ASP B N 1
ATOM 1681 C CA . ASP B 1 72 ? -5.277 23.688 5.871 1 98.38 72 ASP B CA 1
ATOM 1682 C C . ASP B 1 72 ? -6.5 23.062 6.523 1 98.38 72 ASP B C 1
ATOM 1684 O O . ASP B 1 72 ? -6.812 23.344 7.684 1 98.38 72 ASP B O 1
ATOM 1688 N N . LYS B 1 73 ? -7.117 22.172 5.824 1 96.81 73 LYS B N 1
ATOM 1689 C CA . LYS B 1 73 ? -8.391 21.625 6.281 1 96.81 73 LYS B CA 1
ATOM 1690 C C . LYS B 1 73 ? -8.18 20.391 7.164 1 96.81 73 LYS B C 1
ATOM 1692 O O . LYS B 1 73 ? -9.07 20 7.914 1 96.81 73 LYS B O 1
ATOM 1697 N N . THR B 1 74 ? -7.086 19.766 7.055 1 97.06 74 THR B N 1
ATOM 1698 C CA . THR B 1 74 ? -6.906 18.469 7.715 1 97.06 74 THR B CA 1
ATOM 1699 C C . THR B 1 74 ? -5.656 18.484 8.594 1 97.06 74 THR B C 1
ATOM 1701 O O . THR B 1 74 ? -5.758 18.594 9.82 1 97.06 74 THR B O 1
ATOM 1704 N N . ILE B 1 75 ? -4.488 18.578 7.992 1 97.62 75 ILE B N 1
ATOM 1705 C CA . ILE B 1 75 ? -3.223 18.469 8.703 1 97.62 75 ILE B CA 1
ATOM 1706 C C . ILE B 1 75 ? -3.066 19.641 9.672 1 97.62 75 ILE B C 1
ATOM 1708 O O . ILE B 1 75 ? -2.666 19.453 10.828 1 97.62 75 ILE B O 1
ATOM 1712 N N . GLY B 1 76 ? -3.393 20.781 9.242 1 96.94 76 GLY B N 1
ATOM 1713 C CA . GLY B 1 76 ? -3.246 21.984 10.039 1 96.94 76 GLY B CA 1
ATOM 1714 C C . GLY B 1 76 ? -4.164 22.016 11.25 1 96.94 76 GLY B C 1
ATOM 1715 O O . GLY B 1 76 ? -3.973 22.828 12.156 1 96.94 76 GLY B O 1
ATOM 1716 N N . CYS B 1 77 ? -5.152 21.156 11.281 1 95.69 77 CYS B N 1
ATOM 1717 C CA . CYS B 1 77 ? -6.125 21.141 12.367 1 95.69 77 CYS B CA 1
ATOM 1718 C C . CYS B 1 77 ? -5.695 20.188 13.469 1 95.69 77 CYS B C 1
ATOM 1720 O O . CYS B 1 77 ? -6.293 20.172 14.547 1 95.69 77 CYS B O 1
ATOM 1722 N N . VAL B 1 78 ? -4.711 19.422 13.266 1 96.69 78 VAL B N 1
ATOM 1723 C CA . VAL B 1 78 ? -4.203 18.438 14.219 1 96.69 78 VAL B CA 1
ATOM 1724 C C . VAL B 1 78 ? -3.111 19.078 15.078 1 96.69 78 VAL B C 1
ATOM 1726 O O . VAL B 1 78 ? -2.256 19.797 14.57 1 96.69 78 VAL B O 1
ATOM 1729 N N . GLU B 1 79 ? -3.115 18.812 16.344 1 95.75 79 GLU B N 1
ATOM 1730 C CA . GLU B 1 79 ? -2.193 19.453 17.281 1 95.75 79 GLU B CA 1
ATOM 1731 C C . GLU B 1 79 ? -0.824 18.781 17.25 1 95.75 79 GLU B C 1
ATOM 1733 O O . GLU B 1 79 ? 0.206 19.453 17.344 1 95.75 79 GLU B O 1
ATOM 1738 N N . ARG B 1 80 ? -0.927 17.484 17.203 1 95.94 80 ARG B N 1
ATOM 1739 C CA . ARG B 1 80 ? 0.325 16.734 17.203 1 95.94 80 ARG B CA 1
ATOM 1740 C C . ARG B 1 80 ? 0.203 15.461 16.359 1 95.94 80 ARG B C 1
ATOM 1742 O O . ARG B 1 80 ? -0.816 14.766 16.422 1 95.94 80 ARG B O 1
ATOM 1749 N N . PHE B 1 81 ? 1.261 15.227 15.641 1 97.88 81 PHE B N 1
ATOM 1750 C CA . PHE B 1 81 ? 1.389 13.977 14.891 1 97.88 81 PHE B CA 1
ATOM 1751 C C . PHE B 1 81 ? 2.529 13.133 15.445 1 97.88 81 PHE B C 1
ATOM 1753 O O . PHE B 1 81 ? 3.59 13.656 15.789 1 97.88 81 PHE B O 1
ATOM 1760 N N . GLN B 1 82 ? 2.291 11.891 15.492 1 98.19 82 GLN B N 1
ATOM 1761 C CA . GLN B 1 82 ? 3.348 10.898 15.656 1 98.19 82 GLN B CA 1
ATOM 1762 C C . GLN B 1 82 ? 3.23 9.789 14.617 1 98.19 82 GLN B C 1
ATOM 1764 O O . GLN B 1 82 ? 2.188 9.141 14.508 1 98.19 82 GLN B O 1
ATOM 1769 N N . PHE B 1 83 ? 4.305 9.633 13.852 1 98.75 83 PHE B N 1
ATOM 1770 C CA . PHE B 1 83 ? 4.363 8.555 12.875 1 98.75 83 PHE B CA 1
ATOM 1771 C C . PHE B 1 83 ? 5.207 7.395 13.383 1 98.75 83 PHE B C 1
ATOM 1773 O O . PHE B 1 83 ? 6.336 7.598 13.844 1 98.75 83 PHE B O 1
ATOM 1780 N N . THR B 1 84 ? 4.66 6.203 13.375 1 98.81 84 THR B N 1
ATOM 1781 C CA . THR B 1 84 ? 5.387 4.973 13.656 1 98.81 84 THR B CA 1
ATOM 1782 C C . THR B 1 84 ? 5.301 4.012 12.469 1 98.81 84 THR B C 1
ATOM 1784 O O . THR B 1 84 ? 4.25 3.42 12.219 1 98.81 84 THR B O 1
ATOM 1787 N N . ILE B 1 85 ? 6.41 3.906 11.742 1 98.88 85 ILE B N 1
ATOM 1788 C CA . ILE B 1 85 ? 6.461 3.014 10.594 1 98.88 85 ILE B CA 1
ATOM 1789 C C . ILE B 1 85 ? 7.156 1.709 10.977 1 98.88 85 ILE B C 1
ATOM 1791 O O . ILE B 1 85 ? 8.352 1.7 11.281 1 98.88 85 ILE B O 1
ATOM 1795 N N . ARG B 1 86 ? 6.449 0.652 10.891 1 98.56 86 ARG B N 1
ATOM 1796 C CA . ARG B 1 86 ? 6.957 -0.616 11.406 1 98.56 86 ARG B CA 1
ATOM 1797 C C . ARG B 1 86 ? 7.531 -1.474 10.289 1 98.56 86 ARG B C 1
ATOM 1799 O O . ARG B 1 86 ? 8.227 -2.459 10.539 1 98.56 86 ARG B O 1
ATOM 1806 N N . ASP B 1 87 ? 7.148 -1.208 9.062 1 98.88 87 ASP B N 1
ATOM 1807 C CA . ASP B 1 87 ? 7.676 -1.902 7.895 1 98.88 87 ASP B CA 1
ATOM 1808 C C . ASP B 1 87 ? 7.664 -0.994 6.664 1 98.88 87 ASP B C 1
ATOM 1810 O O . ASP B 1 87 ? 6.875 -0.048 6.594 1 98.88 87 ASP B O 1
ATOM 1814 N N . SER B 1 88 ? 8.578 -1.197 5.766 1 98.88 88 SER B N 1
ATOM 1815 C CA . SER B 1 88 ? 8.758 -0.374 4.574 1 98.88 88 SER B CA 1
ATOM 1816 C C . SER B 1 88 ? 9.234 -1.209 3.393 1 98.88 88 SER B C 1
ATOM 1818 O O . SER B 1 88 ? 10.164 -2.004 3.521 1 98.88 88 SER B O 1
ATOM 1820 N N . HIS B 1 89 ? 8.539 -1.034 2.268 1 98.81 89 HIS B N 1
ATOM 1821 C CA . HIS B 1 89 ? 8.859 -1.782 1.057 1 98.81 89 HIS B CA 1
ATOM 1822 C C . HIS B 1 89 ? 9.078 -0.847 -0.129 1 98.81 89 HIS B C 1
ATOM 1824 O O . HIS B 1 89 ? 8.109 -0.35 -0.715 1 98.81 89 HIS B O 1
ATOM 1830 N N . ALA B 1 90 ? 10.328 -0.67 -0.439 1 98.31 90 ALA B N 1
ATOM 1831 C CA . ALA B 1 90 ? 10.664 0.113 -1.626 1 98.31 90 ALA B CA 1
ATOM 1832 C C . ALA B 1 90 ? 10.625 -0.754 -2.883 1 98.31 90 ALA B C 1
ATOM 1834 O O . ALA B 1 90 ? 11.156 -1.868 -2.889 1 98.31 90 ALA B O 1
ATOM 1835 N N . ALA B 1 91 ? 9.945 -0.255 -3.926 1 97.75 91 ALA B N 1
ATOM 1836 C CA . ALA B 1 91 ? 9.82 -0.95 -5.207 1 97.75 91 ALA B CA 1
ATOM 1837 C C . ALA B 1 91 ? 9.734 0.042 -6.363 1 97.75 91 ALA B C 1
ATOM 1839 O O . ALA B 1 91 ? 8.781 0.821 -6.445 1 97.75 91 ALA B O 1
ATOM 1840 N N . GLY B 1 92 ? 10.695 -0.025 -7.246 1 96.31 92 GLY B N 1
ATOM 1841 C CA . GLY B 1 92 ? 10.75 0.982 -8.297 1 96.31 92 GLY B CA 1
ATOM 1842 C C . GLY B 1 92 ? 10.906 2.393 -7.758 1 96.31 92 GLY B C 1
ATOM 1843 O O . GLY B 1 92 ? 11.805 2.662 -6.957 1 96.31 92 GLY B O 1
ATOM 1844 N N . ASP B 1 93 ? 10.094 3.244 -8.289 1 97.94 93 ASP B N 1
ATOM 1845 C CA . ASP B 1 93 ? 10.133 4.637 -7.859 1 97.94 93 ASP B CA 1
ATOM 1846 C C . ASP B 1 93 ? 9.117 4.898 -6.75 1 97.94 93 ASP B C 1
ATOM 1848 O O . ASP B 1 93 ? 8.703 6.039 -6.535 1 97.94 93 ASP B O 1
ATOM 1852 N N . GLU B 1 94 ? 8.727 3.824 -6.098 1 98.81 94 GLU B N 1
ATOM 1853 C CA . GLU B 1 94 ? 7.691 3.939 -5.074 1 98.81 94 GLU B CA 1
ATOM 1854 C C . GLU B 1 94 ? 8.125 3.289 -3.768 1 98.81 94 GLU B C 1
ATOM 1856 O O . GLU B 1 94 ? 9.117 2.551 -3.734 1 98.81 94 GLU B O 1
ATOM 1861 N N . VAL B 1 95 ? 7.453 3.609 -2.703 1 98.88 95 VAL B N 1
ATOM 1862 C CA . VAL B 1 95 ? 7.598 2.932 -1.419 1 98.88 95 VAL B CA 1
ATOM 1863 C C . VAL B 1 95 ? 6.23 2.789 -0.751 1 98.88 95 VAL B C 1
ATOM 1865 O O . VAL B 1 95 ? 5.41 3.707 -0.805 1 98.88 95 VAL B O 1
ATOM 1868 N N . ALA B 1 96 ? 5.973 1.609 -0.218 1 98.94 96 ALA B N 1
ATOM 1869 C CA . ALA B 1 96 ? 4.824 1.37 0.652 1 98.94 96 ALA B CA 1
ATOM 1870 C C . ALA B 1 96 ? 5.258 1.237 2.109 1 98.94 96 ALA B C 1
ATOM 1872 O O . ALA B 1 96 ? 5.965 0.295 2.469 1 98.94 96 ALA B O 1
ATOM 1873 N N . ASN B 1 97 ? 4.863 2.168 2.928 1 98.94 97 ASN B N 1
ATOM 1874 C CA . ASN B 1 97 ? 5.148 2.162 4.359 1 98.94 97 ASN B CA 1
ATOM 1875 C C . ASN B 1 97 ? 3.951 1.667 5.164 1 98.94 97 ASN B C 1
ATOM 1877 O O . ASN B 1 97 ? 2.814 2.059 4.902 1 98.94 97 ASN B O 1
ATOM 1881 N N . VAL B 1 98 ? 4.207 0.767 6.102 1 98.94 98 VAL B N 1
ATOM 1882 C CA . VAL B 1 98 ? 3.197 0.207 6.996 1 98.94 98 VAL B CA 1
ATOM 1883 C C . VAL B 1 98 ? 3.383 0.77 8.406 1 98.94 98 VAL B C 1
ATOM 1885 O O . VAL B 1 98 ? 4.469 0.675 8.977 1 98.94 98 VAL B O 1
ATOM 1888 N N . GLY B 1 99 ? 2.27 1.356 8.906 1 98.81 99 GLY B N 1
ATOM 1889 C CA . GLY B 1 99 ? 2.477 1.908 10.234 1 98.81 99 GLY B CA 1
ATOM 1890 C C . GLY B 1 99 ? 1.223 2.523 10.828 1 98.81 99 GLY B C 1
ATOM 1891 O O . GLY B 1 99 ? 0.109 2.201 10.406 1 98.81 99 GLY B O 1
ATOM 1892 N N . THR B 1 100 ? 1.452 3.262 11.922 1 98.88 100 THR B N 1
ATOM 1893 C CA . THR B 1 100 ? 0.407 3.955 12.664 1 98.88 100 THR B CA 1
ATOM 1894 C C . THR B 1 100 ? 0.701 5.449 12.742 1 98.88 100 THR B C 1
ATOM 1896 O O . THR B 1 100 ? 1.839 5.852 13 1 98.88 100 THR B O 1
ATOM 1899 N N . ILE B 1 101 ? -0.26 6.23 12.445 1 98.75 101 ILE B N 1
ATOM 1900 C CA . ILE B 1 101 ? -0.22 7.664 12.719 1 98.75 101 ILE B CA 1
ATOM 1901 C C . ILE B 1 101 ? -1.063 7.977 13.953 1 98.75 101 ILE B C 1
ATOM 1903 O O . ILE B 1 101 ? -2.273 7.742 13.961 1 98.75 101 ILE B O 1
ATOM 1907 N N . THR B 1 102 ? -0.468 8.445 14.953 1 98.56 102 THR B N 1
ATOM 1908 C CA . THR B 1 102 ? -1.162 8.922 16.141 1 98.56 102 THR B CA 1
ATOM 1909 C C . THR B 1 102 ? -1.342 10.438 16.094 1 98.56 102 THR B C 1
ATOM 1911 O O . THR B 1 102 ? -0.372 11.172 15.914 1 98.56 102 THR B O 1
ATOM 1914 N N . THR B 1 103 ? -2.547 10.859 16.25 1 98.06 103 THR B N 1
ATOM 1915 C CA . THR B 1 103 ? -2.84 12.289 16.188 1 98.06 103 THR B CA 1
ATOM 1916 C C . THR B 1 103 ? -3.521 12.766 17.469 1 98.06 103 THR B C 1
ATOM 1918 O O . THR B 1 103 ? -4.391 12.07 18 1 98.06 103 THR B O 1
ATOM 1921 N N . ASP B 1 104 ? -3.092 13.852 17.984 1 97.12 104 ASP B N 1
ATOM 1922 C CA . ASP B 1 104 ? -3.816 14.586 19.016 1 97.12 104 ASP B CA 1
ATOM 1923 C C . ASP B 1 104 ? -4.703 15.664 18.406 1 97.12 104 ASP B C 1
ATOM 1925 O O . ASP B 1 104 ? -4.219 16.531 17.688 1 97.12 104 ASP B O 1
ATOM 1929 N N . LEU B 1 105 ? -5.914 15.57 18.734 1 95.25 105 LEU B N 1
ATOM 1930 C CA . LEU B 1 105 ? -6.898 16.5 18.188 1 95.25 105 LEU B CA 1
ATOM 1931 C C . LEU B 1 105 ? -7.293 17.547 19.219 1 95.25 105 LEU B C 1
ATOM 1933 O O . LEU B 1 105 ? -7.125 17.344 20.422 1 95.25 105 LEU B O 1
ATOM 1937 N N . PRO B 1 106 ? -7.789 18.625 18.625 1 91.62 106 PRO B N 1
ATOM 1938 C CA . PRO B 1 106 ? -8.344 19.594 19.578 1 91.62 106 PRO B CA 1
ATOM 1939 C C . PRO B 1 106 ? -9.414 18.984 20.469 1 91.62 106 PRO B C 1
ATOM 1941 O O . PRO B 1 106 ? -10.172 18.109 20.031 1 91.62 106 PRO B O 1
ATOM 1944 N N . GLY B 1 107 ? -9.477 19.438 21.719 1 92.12 107 GLY B N 1
ATOM 1945 C CA . GLY B 1 107 ? -10.453 18.922 22.656 1 92.12 107 GLY B CA 1
ATOM 1946 C C . GLY B 1 107 ? -9.906 17.781 23.5 1 92.12 107 GLY B C 1
ATOM 1947 O O . GLY B 1 107 ? -10.625 17.219 24.344 1 92.12 107 GLY B O 1
ATOM 1948 N N . GLY B 1 108 ? -8.688 17.422 23.203 1 94.5 108 GLY B N 1
ATOM 1949 C CA . GLY B 1 108 ? -8.023 16.453 24.047 1 94.5 108 GLY B CA 1
ATOM 1950 C C . GLY B 1 108 ? -8.273 15.016 23.641 1 94.5 108 GLY B C 1
ATOM 1951 O O . GLY B 1 108 ? -8.375 14.125 24.484 1 94.5 108 GLY B O 1
ATOM 1952 N N . TYR B 1 109 ? -8.555 14.836 22.406 1 96.19 109 TYR B N 1
ATOM 1953 C CA . TYR B 1 109 ? -8.75 13.477 21.922 1 96.19 109 TYR B CA 1
ATOM 1954 C C . TYR B 1 109 ? -7.516 12.984 21.172 1 96.19 109 TYR B C 1
ATOM 1956 O O . 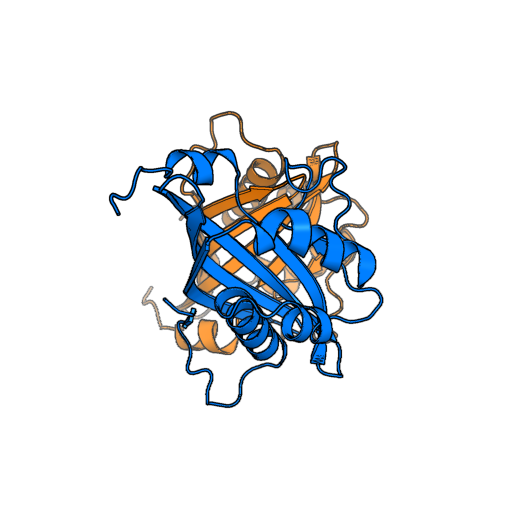TYR B 1 109 ? -6.832 13.766 20.516 1 96.19 109 TYR B O 1
ATOM 1964 N N . ARG B 1 110 ? -7.305 11.703 21.312 1 98.31 110 ARG B N 1
ATOM 1965 C CA . ARG B 1 110 ? -6.246 11.031 20.562 1 98.31 110 ARG B CA 1
ATOM 1966 C C . ARG B 1 110 ? -6.82 9.93 19.672 1 98.31 110 ARG B C 1
ATOM 1968 O O . ARG B 1 110 ? -7.723 9.195 20.094 1 98.31 110 ARG B O 1
ATOM 1975 N N . VAL B 1 111 ? -6.309 9.852 18.438 1 98.06 111 VAL B N 1
ATOM 1976 C CA . VAL B 1 111 ? -6.746 8.859 17.453 1 98.06 111 VAL B CA 1
ATOM 1977 C C . VAL B 1 111 ? -5.535 8.133 16.891 1 98.06 111 VAL B C 1
ATOM 1979 O O . VAL B 1 111 ? -4.531 8.766 16.531 1 98.06 111 VAL B O 1
ATOM 1982 N N . ASP B 1 112 ? -5.539 6.805 16.828 1 98.69 112 ASP B N 1
ATOM 1983 C CA . ASP B 1 112 ? -4.539 5.984 16.156 1 98.69 112 ASP B CA 1
ATOM 1984 C C . ASP B 1 112 ? -5.066 5.477 14.812 1 98.69 112 ASP B C 1
ATOM 1986 O O . ASP B 1 112 ? -6.078 4.773 14.766 1 98.69 112 ASP B O 1
ATOM 1990 N N . THR B 1 113 ? -4.414 5.863 13.797 1 98.62 113 THR B N 1
ATOM 1991 C CA . THR B 1 113 ? -4.773 5.422 12.453 1 98.62 113 THR B CA 1
ATOM 1992 C C . THR B 1 113 ? -3.744 4.434 11.914 1 98.62 113 THR B C 1
ATOM 1994 O O . THR B 1 113 ? -2.631 4.82 11.555 1 98.62 113 THR B O 1
ATOM 1997 N N . ASP B 1 114 ? -4.074 3.166 11.867 1 98.81 114 ASP B N 1
ATOM 1998 C CA . ASP B 1 114 ? -3.264 2.162 11.188 1 98.81 114 ASP B CA 1
ATOM 1999 C C . ASP B 1 114 ? -3.492 2.205 9.672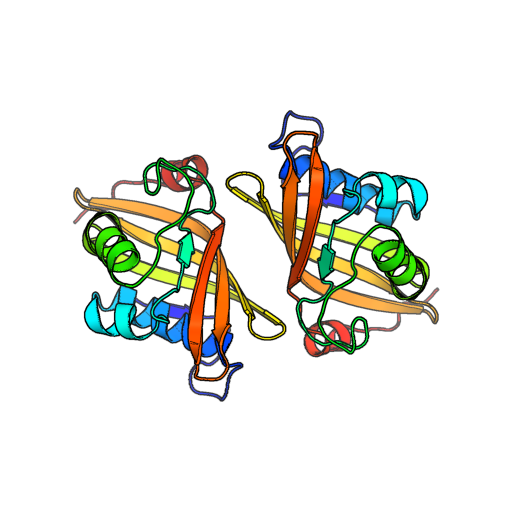 1 98.81 114 ASP B C 1
ATOM 2001 O O . ASP B 1 114 ? -4.629 2.359 9.219 1 98.81 114 ASP B O 1
ATOM 2005 N N . GLY B 1 115 ? -2.373 2.098 8.914 1 98.88 115 GLY B N 1
ATOM 2006 C CA . GLY B 1 115 ? -2.592 2.113 7.477 1 98.88 115 GLY B CA 1
ATOM 2007 C C . GLY B 1 115 ? -1.332 1.831 6.68 1 98.88 115 GLY B C 1
ATOM 2008 O O . GLY B 1 115 ? -0.322 1.396 7.238 1 98.88 115 GLY B O 1
ATOM 2009 N N . VAL B 1 116 ? -1.456 1.92 5.391 1 98.94 116 VAL B N 1
ATOM 2010 C CA . VAL B 1 116 ? -0.386 1.839 4.402 1 98.94 116 VAL B CA 1
ATOM 2011 C C . VAL B 1 116 ? -0.263 3.17 3.664 1 98.94 116 VAL B C 1
ATOM 2013 O O . VAL B 1 116 ? -1.264 3.73 3.211 1 98.94 116 VAL B O 1
ATOM 2016 N N . PHE B 1 117 ? 0.936 3.684 3.531 1 98.94 117 PHE B N 1
ATOM 2017 C CA . PHE B 1 117 ? 1.214 4.977 2.914 1 98.94 117 PHE B CA 1
ATOM 2018 C C . PHE B 1 117 ? 2.197 4.824 1.761 1 98.94 117 PHE B C 1
ATOM 2020 O O . PHE B 1 117 ? 3.379 4.547 1.977 1 98.94 117 PHE B O 1
ATOM 2027 N N . VAL B 1 118 ? 1.72 5.035 0.559 1 98.94 118 VAL B N 1
ATOM 2028 C CA . VAL B 1 118 ? 2.51 4.805 -0.646 1 98.94 118 VAL B CA 1
ATOM 2029 C C . VAL B 1 118 ? 2.941 6.141 -1.246 1 98.94 118 VAL B C 1
ATOM 2031 O O . VAL B 1 118 ? 2.117 7.035 -1.443 1 98.94 118 VAL B O 1
ATOM 2034 N N . TYR B 1 119 ? 4.207 6.289 -1.478 1 98.94 119 TYR B N 1
ATOM 2035 C CA . TYR B 1 119 ? 4.77 7.449 -2.158 1 98.94 119 TYR B CA 1
ATOM 2036 C C . TYR B 1 119 ? 5.363 7.059 -3.506 1 98.94 119 TYR B C 1
ATOM 2038 O O . TYR B 1 119 ? 6.023 6.023 -3.623 1 98.94 119 TYR B O 1
ATOM 2046 N N . ARG B 1 120 ? 5.105 7.848 -4.52 1 98.88 120 ARG B N 1
ATOM 2047 C CA . ARG B 1 120 ? 5.805 7.754 -5.801 1 98.88 120 ARG B CA 1
ATOM 2048 C C . ARG B 1 120 ? 6.629 9.008 -6.062 1 98.88 120 ARG B C 1
ATOM 2050 O O . ARG B 1 120 ? 6.145 10.125 -5.891 1 98.88 120 ARG B O 1
ATOM 2057 N N . VAL B 1 121 ? 7.809 8.812 -6.469 1 98.62 121 VAL B N 1
ATOM 2058 C CA . VAL B 1 121 ? 8.703 9.953 -6.676 1 98.62 121 VAL B CA 1
ATOM 2059 C C . VAL B 1 121 ? 9.242 9.93 -8.102 1 98.62 121 VAL B C 1
ATOM 2061 O O . VAL B 1 121 ? 9.406 8.859 -8.695 1 98.62 121 VAL B O 1
ATOM 2064 N N . ARG B 1 122 ? 9.461 11.062 -8.633 1 96.88 122 ARG B N 1
ATOM 2065 C CA . ARG B 1 122 ? 10.109 11.164 -9.938 1 96.88 122 ARG B CA 1
ATOM 2066 C C . ARG B 1 122 ? 11.625 11.242 -9.789 1 96.88 122 ARG B C 1
ATOM 2068 O O . ARG B 1 122 ? 12.148 11.18 -8.672 1 96.88 122 ARG B O 1
ATOM 2075 N N . GLU B 1 123 ? 12.297 11.328 -10.898 1 94.06 123 GLU B N 1
ATOM 2076 C CA . GLU B 1 123 ? 13.75 11.234 -10.938 1 94.06 123 GLU B CA 1
ATOM 2077 C C . GLU B 1 123 ? 14.398 12.391 -10.18 1 94.06 123 GLU B C 1
ATOM 2079 O O . GLU B 1 123 ? 15.461 12.227 -9.57 1 94.06 123 GLU B O 1
ATOM 2084 N N . ASP B 1 124 ? 13.781 13.508 -10.094 1 94 124 ASP B N 1
ATOM 2085 C CA . ASP B 1 124 ? 14.359 14.672 -9.422 1 94 124 ASP B CA 1
ATOM 2086 C C . ASP B 1 124 ? 14.07 14.633 -7.922 1 94 124 ASP B C 1
ATOM 2088 O O . ASP B 1 124 ? 14.422 15.562 -7.191 1 94 124 ASP B O 1
ATOM 2092 N N . GLY B 1 125 ? 13.32 13.586 -7.551 1 94.88 125 GLY B N 1
ATOM 2093 C CA . GLY B 1 125 ? 13.117 13.383 -6.125 1 94.88 125 GLY B CA 1
ATOM 2094 C C . GLY B 1 125 ? 11.805 13.961 -5.617 1 94.88 125 GLY B C 1
ATOM 2095 O O . GLY B 1 125 ? 11.453 13.781 -4.449 1 94.88 125 GLY B O 1
ATOM 2096 N N . LEU B 1 126 ? 11.094 14.609 -6.445 1 98.44 126 LEU B N 1
ATOM 2097 C CA . LEU B 1 126 ? 9.82 15.188 -6.039 1 98.44 126 LEU B CA 1
ATOM 2098 C C . LEU B 1 126 ? 8.727 14.125 -5.996 1 98.44 126 LEU B C 1
ATOM 2100 O O . LEU B 1 126 ? 8.688 13.234 -6.852 1 98.44 126 LEU B O 1
ATOM 2104 N N . ILE B 1 127 ? 7.863 14.258 -5.035 1 98.94 127 ILE B N 1
ATOM 2105 C CA . ILE B 1 127 ? 6.734 13.352 -4.879 1 98.94 127 ILE B CA 1
ATOM 2106 C C . ILE B 1 127 ? 5.676 13.656 -5.934 1 98.94 127 ILE B C 1
ATOM 2108 O O . ILE B 1 127 ? 5.223 14.797 -6.059 1 98.94 127 ILE B O 1
ATOM 2112 N N . VAL B 1 128 ? 5.281 12.664 -6.691 1 98.81 128 VAL B N 1
ATOM 2113 C CA . VAL B 1 128 ? 4.25 12.867 -7.703 1 98.81 128 VAL B CA 1
ATOM 2114 C C . VAL B 1 128 ? 2.918 12.312 -7.203 1 98.81 128 VAL B C 1
ATOM 2116 O O . VAL B 1 128 ? 1.858 12.656 -7.73 1 98.81 128 VAL B O 1
ATOM 2119 N N . SER B 1 129 ? 3.002 11.414 -6.219 1 98.81 129 SER B N 1
ATOM 2120 C CA . SER B 1 129 ? 1.775 10.883 -5.633 1 98.81 129 SER B CA 1
ATOM 2121 C C . SER B 1 129 ? 2.002 10.414 -4.199 1 98.81 129 SER B C 1
ATOM 2123 O O . SER B 1 129 ? 3.057 9.867 -3.881 1 98.81 129 SER B O 1
ATOM 2125 N N . MET B 1 130 ? 1.102 10.68 -3.342 1 98.94 130 MET B N 1
ATOM 2126 C CA . MET B 1 130 ? 0.977 10.125 -1.999 1 98.94 130 MET B CA 1
ATOM 2127 C C . MET B 1 130 ? -0.403 9.508 -1.79 1 98.94 130 MET B C 1
ATOM 2129 O O . MET B 1 130 ? -1.419 10.195 -1.918 1 98.94 130 MET B O 1
ATOM 2133 N N . ARG B 1 131 ? -0.484 8.281 -1.529 1 98.94 131 ARG B N 1
ATOM 2134 C CA . ARG B 1 131 ? -1.735 7.547 -1.366 1 98.94 131 ARG B CA 1
ATOM 2135 C C . ARG B 1 131 ? -1.784 6.844 -0.015 1 98.94 131 ARG B C 1
ATOM 2137 O O . ARG B 1 131 ? -0.933 6.004 0.286 1 98.94 131 ARG B O 1
ATOM 2144 N N . ALA B 1 132 ? -2.711 7.199 0.75 1 98.88 132 ALA B N 1
ATOM 2145 C CA . ALA B 1 132 ? -2.877 6.609 2.076 1 98.88 132 ALA B CA 1
ATOM 2146 C C . ALA B 1 132 ? -4.078 5.672 2.109 1 98.88 132 ALA B C 1
ATOM 2148 O O . ALA B 1 132 ? -5.188 6.059 1.734 1 98.88 132 ALA B O 1
ATOM 2149 N N . PHE B 1 133 ? -3.836 4.453 2.537 1 98.88 133 PHE B N 1
ATOM 2150 C CA . PHE B 1 133 ? -4.883 3.453 2.715 1 98.88 133 PHE B CA 1
ATOM 2151 C C . PHE B 1 133 ? -5.18 3.236 4.195 1 98.88 133 PHE B C 1
ATOM 2153 O O . PHE B 1 133 ? -4.367 2.656 4.918 1 98.88 133 PHE B O 1
ATOM 2160 N N . TRP B 1 134 ? -6.273 3.699 4.613 1 98.56 134 TRP B N 1
ATOM 2161 C CA . TRP B 1 134 ? -6.781 3.496 5.965 1 98.56 134 TRP B CA 1
ATOM 2162 C C . TRP B 1 134 ? -8.289 3.695 6.02 1 98.56 134 TRP B C 1
ATOM 2164 O O . TRP B 1 134 ? -8.883 4.238 5.082 1 98.56 134 TRP B O 1
ATOM 2174 N N . GLU B 1 135 ? -8.891 3.146 7.047 1 97.5 135 GLU B N 1
ATOM 2175 C CA . GLU B 1 135 ? -10.344 3.146 7.164 1 97.5 135 GLU B CA 1
ATOM 2176 C C . GLU B 1 135 ? -10.805 4.082 8.281 1 97.5 135 GLU B C 1
ATOM 2178 O O . GLU B 1 135 ? -10.469 3.879 9.445 1 97.5 135 GLU B O 1
ATOM 2183 N N . THR B 1 136 ? -11.672 5.004 7.906 1 95.38 136 THR B N 1
ATOM 2184 C CA . THR B 1 136 ? -12.117 6.059 8.812 1 95.38 136 THR B CA 1
ATOM 2185 C C . THR B 1 136 ? -12.766 5.465 10.062 1 95.38 136 THR B C 1
ATOM 2187 O O . THR B 1 136 ? -12.469 5.887 11.18 1 95.38 136 THR B O 1
ATOM 2190 N N . GLU B 1 137 ? -13.641 4.52 9.844 1 95 137 GLU B N 1
ATOM 2191 C CA . GLU B 1 137 ? -14.344 3.932 10.977 1 95 137 GLU B CA 1
ATOM 2192 C C . GLU B 1 137 ? -13.383 3.238 11.938 1 95 137 GLU B C 1
ATOM 2194 O O . GLU B 1 137 ? -13.547 3.307 13.156 1 95 137 GLU B O 1
ATOM 2199 N N . ARG B 1 138 ? -12.422 2.582 11.406 1 97.25 138 ARG B N 1
ATOM 2200 C CA . ARG B 1 138 ? -11.414 1.927 12.242 1 97.25 138 ARG B CA 1
ATOM 2201 C C . ARG B 1 138 ? -10.617 2.949 13.039 1 97.25 138 ARG B C 1
ATOM 2203 O O . ARG B 1 138 ? -10.344 2.746 14.227 1 97.25 138 ARG B O 1
ATOM 2210 N N . ALA B 1 139 ? -10.18 4.02 12.414 1 97.5 139 ALA B N 1
ATOM 2211 C CA . ALA B 1 139 ? -9.43 5.074 13.094 1 97.5 139 ALA B CA 1
ATOM 2212 C C . ALA B 1 139 ? -10.25 5.703 14.211 1 97.5 139 ALA B C 1
ATOM 2214 O O . ALA B 1 139 ? -9.766 5.855 15.336 1 97.5 139 ALA B O 1
ATOM 2215 N N . MET B 1 140 ? -11.5 5.977 13.914 1 94.94 140 MET B N 1
ATOM 2216 C CA . MET B 1 140 ? -12.352 6.672 14.875 1 94.94 140 MET B CA 1
ATOM 2217 C C . MET B 1 140 ? -12.656 5.781 16.078 1 94.94 140 MET B C 1
ATOM 2219 O O . MET B 1 140 ? -12.875 6.277 17.172 1 94.94 140 MET B O 1
ATOM 2223 N N . ALA B 1 141 ? -12.648 4.465 15.828 1 97.56 141 ALA B N 1
ATOM 2224 C CA . ALA B 1 141 ? -12.906 3.523 16.922 1 97.56 141 ALA B CA 1
ATOM 2225 C C . ALA B 1 141 ? -11.789 3.574 17.953 1 97.56 141 ALA B C 1
ATOM 2227 O O . ALA B 1 141 ? -11.961 3.092 19.078 1 97.56 141 ALA B O 1
ATOM 2228 N N . THR B 1 142 ? -10.68 4.148 17.625 1 98.19 142 THR B N 1
ATOM 2229 C CA . THR B 1 142 ? -9.547 4.207 18.547 1 98.19 142 THR B CA 1
ATOM 2230 C C . THR B 1 142 ? -9.586 5.496 19.375 1 98.19 142 THR B C 1
ATOM 2232 O O . THR B 1 142 ? -8.781 5.684 20.281 1 98.19 142 THR B O 1
ATOM 2235 N N . ALA B 1 143 ? -10.492 6.418 19 1 97.19 143 ALA B N 1
ATOM 2236 C CA . ALA B 1 143 ? -10.531 7.73 19.641 1 97.19 143 ALA B CA 1
ATOM 2237 C C . ALA B 1 143 ? -10.672 7.602 21.141 1 97.19 143 ALA B C 1
ATOM 2239 O O . ALA B 1 143 ? -11.5 6.828 21.641 1 97.19 143 ALA B O 1
ATOM 2240 N N . ARG B 1 144 ? -9.906 8.32 21.797 1 97.5 144 ARG B N 1
ATOM 2241 C CA . ARG B 1 144 ? -9.945 8.328 23.266 1 97.5 144 ARG B CA 1
ATOM 2242 C C . ARG B 1 144 ? -9.547 9.695 23.812 1 97.5 144 ARG B C 1
ATOM 2244 O O . ARG B 1 144 ? -8.727 10.391 23.219 1 97.5 144 ARG B O 1
ATOM 2251 N N . LYS B 1 145 ? -10.164 10.062 24.953 1 95.81 145 LYS B N 1
ATOM 2252 C CA . LYS B 1 145 ? -9.812 11.312 25.625 1 95.81 145 LYS B CA 1
ATOM 2253 C C . LYS B 1 145 ? -8.453 11.203 26.312 1 95.81 145 LYS B C 1
ATOM 2255 O O . LYS B 1 145 ? -8.156 10.188 26.953 1 95.81 145 LYS B O 1
ATOM 2260 N N . VAL B 1 146 ? -7.562 12.109 25.984 1 90.19 146 VAL B N 1
ATOM 2261 C CA . VAL B 1 146 ? -6.246 12.117 26.609 1 90.19 146 VAL B CA 1
ATOM 2262 C C . VAL B 1 146 ? -6.105 13.352 27.5 1 90.19 146 VAL B C 1
ATOM 2264 O O . VAL B 1 146 ? -6.609 14.43 27.172 1 90.19 146 VAL B O 1
ATOM 2267 N N . GLU B 1 147 ? -6.25 13.312 28.828 1 70.56 147 GLU B N 1
ATOM 2268 C CA . GLU B 1 147 ? -6.172 14.383 29.812 1 70.56 147 GLU B CA 1
ATOM 2269 C C . GLU B 1 147 ? -4.93 15.242 29.609 1 70.56 147 GLU B C 1
ATOM 2271 O O . GLU B 1 147 ? -3.883 14.734 29.203 1 70.56 147 GLU B O 1
ATOM 2276 N N . GLU B 1 148 ? -5.215 16.672 29.562 1 57.22 148 GLU B N 1
ATOM 2277 C CA . GLU B 1 148 ? -4.113 17.625 29.656 1 57.22 148 GLU B CA 1
ATOM 2278 C C . GLU B 1 148 ? -3.256 17.359 30.891 1 57.22 148 GLU B C 1
ATOM 2280 O O . GLU B 1 148 ? -3.766 16.922 31.922 1 57.22 148 GLU B O 1
#

pLDDT: mean 96.77, std 5.24, range [57.22, 98.94]

Sequence (296 aa):
MGVDVCWDPAVTQPPARQAAYRSMTAVTAGDKTAWLELFAGDAVVEDPVGRSMFDEEGKGHHGHDGISAFWDKTIGCVERFQFTIRDSHAAGDEVANVGTITTDLPGGYRVDTDGVFVYRVREDGLIVSMRAFWETERAMATARKVEEMGVDVCWDPAVTQPPARQAAYRSMTAVTAGDKTAWLELFAGDAVVEDPVGRSMFDEEGKGHHGHDGISAFWDKTIGCVERFQFTIRDSHAAGDEVANVGTITTDLPGGYRVDTDGVFVYRVREDGLIVSMRAFWETERAMATARKVEE

Solvent-accessible surface area (backbone atoms only — not comparable to full-atom values): 15028 Å² total; per-residue (Å²): 128,45,76,44,61,75,64,67,85,88,48,96,60,62,65,24,53,47,44,49,50,52,41,54,48,22,58,54,68,66,35,62,67,65,39,55,69,44,41,36,71,77,13,37,41,21,70,43,31,27,58,40,98,78,31,77,80,32,77,54,25,53,19,58,68,33,42,50,51,45,36,62,72,47,60,65,58,43,75,41,44,29,42,39,32,74,44,74,20,57,22,60,52,23,19,43,33,32,33,35,41,37,35,34,38,77,92,36,32,34,32,49,34,60,36,40,42,34,31,32,32,48,96,88,54,32,30,47,32,39,41,27,28,32,41,68,69,64,21,58,71,48,51,39,81,48,82,132,126,45,75,45,59,75,64,66,84,88,47,96,59,61,65,24,54,47,43,49,52,52,43,53,46,22,60,53,68,66,35,62,67,66,38,57,69,44,42,35,73,79,13,36,40,20,70,41,31,29,60,40,98,79,30,78,81,32,77,53,24,52,18,59,67,34,41,50,50,45,36,63,71,47,60,66,58,44,75,41,46,29,41,40,32,74,44,75,21,58,22,61,51,24,19,42,33,33,33,36,41,36,36,33,35,77,93,37,31,32,34,48,35,59,35,40,42,34,32,31,31,48,94,89,54,31,29,45,33,39,40,26,29,32,40,68,70,63,23,59,70,48,51,38,80,47,84,132

InterPro domains:
  IPR032710 NTF2-like domain superfamily [SSF54427] (13-136)
  IPR037401 SnoaL-like domain [PF12680] (22-130)

Nearest PDB structures (foldseek):
  2z7a-assembly3_C-2  TM=9.340E-01  e=5.401E-14  Mycobacterium tuberculosis H37Rv
  5if6-assembly6_F  TM=8.941E-01  e=4.465E-13  synthetic construct
  5aig-assembly2_B  TM=9.015E-01  e=5.502E-07  unidentified
  6isl-assembly1_B-2  TM=7.624E-01  e=2.352E-05  Streptomyces xiamenensis 318
  2imj-assembly2_D  TM=7.712E-01  e=3.989E-05  Pseudomonas protegens Pf-5